Protein AF-A0A1G5HV58-F1 (afdb_monomer)

Solvent-accessible surface area (backbone atoms only — not comparable to full-atom values): 13249 Å² total; per-residue (Å²): 142,91,71,75,93,73,54,54,33,68,57,42,35,79,63,65,66,73,40,59,80,58,83,63,60,65,52,88,89,36,54,26,41,42,36,57,42,80,60,58,96,76,37,27,31,32,34,40,68,48,32,34,75,30,56,92,36,95,50,14,50,40,57,61,41,72,73,54,41,52,33,42,29,63,43,61,75,43,90,53,70,64,58,54,51,48,14,45,30,43,53,54,45,96,46,73,90,45,53,92,75,54,66,58,49,53,52,62,34,51,44,50,16,51,47,53,43,78,66,31,63,85,61,49,71,75,28,52,68,66,36,54,77,60,41,78,43,71,71,51,33,32,31,42,36,45,54,45,38,92,63,36,48,48,52,76,42,48,47,50,30,36,75,38,61,61,36,88,86,75,71,18,32,66,36,42,36,64,32,80,46,77,54,54,71,43,72,70,68,82,86,81,82,77,86,81,79,76,85,85,88,84,82,85,88,83,88,81,91,83,87,85,87,80,87,87,87,82,90,82,136

pLDDT: mean 73.08, std 20.87, range [28.33, 97.0]

Structure (mmCIF, N/CA/C/O backbone):
data_AF-A0A1G5HV58-F1
#
_entry.id   AF-A0A1G5HV58-F1
#
loop_
_atom_site.group_PDB
_atom_site.id
_atom_site.type_symbol
_atom_site.label_atom_id
_atom_site.label_alt_id
_atom_site.label_comp_id
_atom_site.label_asym_id
_atom_site.label_entity_id
_atom_site.label_seq_id
_atom_site.pdbx_PDB_ins_code
_atom_site.Cartn_x
_atom_site.Cartn_y
_atom_site.Cartn_z
_atom_site.occupancy
_atom_site.B_iso_or_equiv
_atom_site.auth_seq_id
_atom_site.auth_comp_id
_atom_site.auth_asym_id
_atom_site.auth_atom_id
_atom_site.pdbx_PDB_model_num
ATOM 1 N N . MET A 1 1 ? 6.686 22.718 9.832 1.00 37.47 1 MET A N 1
ATOM 2 C CA . MET A 1 1 ? 6.140 22.083 8.608 1.00 37.47 1 MET A CA 1
ATOM 3 C C . MET A 1 1 ? 4.939 21.224 9.008 1.00 37.47 1 MET A C 1
ATOM 5 O O . MET A 1 1 ? 5.130 20.356 9.841 1.00 37.47 1 MET A O 1
ATOM 9 N N . LYS A 1 2 ? 3.709 21.502 8.534 1.00 43.31 2 LYS A N 1
ATOM 10 C CA . LYS A 1 2 ? 2.472 20.790 8.974 1.00 43.31 2 LYS A CA 1
ATOM 11 C C . LYS A 1 2 ? 1.459 20.475 7.845 1.00 43.31 2 LYS A C 1
ATOM 13 O O . LYS A 1 2 ? 0.305 20.164 8.123 1.00 43.31 2 LYS A O 1
ATOM 18 N N . ASN A 1 3 ? 1.866 20.594 6.575 1.00 43.31 3 ASN A N 1
ATOM 19 C CA . ASN A 1 3 ? 0.961 20.502 5.413 1.00 43.31 3 ASN A CA 1
ATOM 20 C C . ASN A 1 3 ? 1.433 19.550 4.288 1.00 43.31 3 ASN A C 1
ATOM 22 O O . ASN A 1 3 ? 0.764 19.480 3.261 1.00 43.31 3 ASN A O 1
ATOM 26 N N . LEU A 1 4 ? 2.552 18.826 4.450 1.00 46.09 4 LEU A N 1
ATOM 27 C CA . LEU A 1 4 ? 2.995 17.829 3.458 1.00 46.09 4 LEU A CA 1
ATOM 28 C C . LEU A 1 4 ? 2.196 16.513 3.587 1.00 46.09 4 LEU A C 1
ATOM 30 O O . LEU A 1 4 ? 1.652 16.027 2.596 1.00 46.09 4 LEU A O 1
ATOM 34 N N . PHE A 1 5 ? 2.016 16.032 4.822 1.00 48.09 5 PHE A N 1
ATOM 35 C CA . PHE A 1 5 ? 1.195 14.874 5.225 1.00 48.09 5 PHE A CA 1
ATOM 36 C C . PHE A 1 5 ? -0.314 15.193 5.270 1.00 48.09 5 PHE A C 1
ATOM 38 O O . PHE A 1 5 ? -0.966 15.101 6.304 1.00 48.09 5 PHE A O 1
ATOM 45 N N . LYS A 1 6 ? -0.853 15.745 4.179 1.00 42.03 6 LYS A N 1
ATOM 46 C CA . LYS A 1 6 ? -2.309 15.952 3.993 1.00 42.03 6 LYS A CA 1
ATOM 47 C C . LYS A 1 6 ? -2.790 15.530 2.604 1.00 42.03 6 LYS A C 1
ATOM 49 O O . LYS A 1 6 ? -3.942 15.757 2.246 1.00 42.03 6 LYS A O 1
ATOM 54 N N . LYS A 1 7 ? -1.879 14.995 1.789 1.00 46.75 7 LYS A N 1
ATOM 55 C CA . LYS A 1 7 ? -2.073 14.722 0.359 1.00 46.75 7 LYS A CA 1
ATOM 56 C C . LYS A 1 7 ? -1.674 13.297 -0.038 1.00 46.75 7 LYS A C 1
ATOM 58 O O . LYS A 1 7 ? -1.828 12.978 -1.210 1.00 46.75 7 LYS A O 1
ATOM 63 N N . ILE A 1 8 ? -1.143 12.469 0.869 1.00 47.75 8 ILE A N 1
ATOM 64 C CA . ILE A 1 8 ? -0.753 11.089 0.532 1.00 47.75 8 ILE A CA 1
ATOM 65 C C . ILE A 1 8 ? -2.013 10.221 0.519 1.00 47.75 8 ILE A C 1
ATOM 67 O O . ILE A 1 8 ? -2.266 9.533 -0.468 1.00 47.75 8 ILE A O 1
ATOM 71 N N . GLY A 1 9 ? -2.881 10.365 1.530 1.00 43.69 9 GLY A N 1
ATOM 72 C CA . GLY A 1 9 ? -4.185 9.692 1.522 1.00 43.69 9 GLY A CA 1
ATOM 73 C C . GLY A 1 9 ? -5.016 10.015 0.271 1.00 43.69 9 GLY A C 1
ATOM 74 O O . GLY A 1 9 ? -5.563 9.106 -0.337 1.00 43.69 9 GLY A O 1
ATOM 75 N N . ALA A 1 10 ? -5.027 11.269 -0.198 1.00 37.25 10 ALA A N 1
ATOM 76 C CA . ALA A 1 10 ? -5.798 11.674 -1.382 1.00 37.25 10 ALA A CA 1
ATOM 77 C C . ALA A 1 10 ? -5.395 10.962 -2.694 1.00 37.25 10 ALA A C 1
ATOM 79 O O . ALA A 1 10 ? -6.222 10.872 -3.597 1.00 37.25 10 ALA A O 1
ATOM 80 N N . LEU A 1 11 ? -4.156 10.465 -2.812 1.00 41.47 11 LEU A N 1
ATOM 81 C CA . LEU A 1 11 ? -3.671 9.790 -4.024 1.00 41.47 11 LEU A CA 1
ATOM 82 C C . LEU A 1 11 ? -3.924 8.275 -3.998 1.00 41.47 11 LEU A C 1
ATOM 84 O O . LEU A 1 11 ? -4.273 7.701 -5.027 1.00 41.47 11 LEU A O 1
ATOM 88 N N . LEU A 1 12 ? -3.818 7.643 -2.823 1.00 47.22 12 LEU A N 1
ATOM 89 C CA . LEU A 1 12 ? -4.225 6.244 -2.636 1.00 47.22 12 LEU A CA 1
ATOM 90 C C . LEU A 1 12 ? -5.736 6.058 -2.848 1.00 47.22 12 LEU A C 1
ATOM 92 O O . LEU A 1 12 ? -6.181 5.026 -3.337 1.00 47.22 12 LEU A O 1
ATOM 96 N N . VAL A 1 13 ? -6.523 7.055 -2.451 1.00 47.47 13 VAL A N 1
ATOM 97 C CA . VAL A 1 13 ? -7.982 6.958 -2.348 1.00 47.47 13 VAL A CA 1
ATOM 98 C C . VAL A 1 13 ? -8.688 6.736 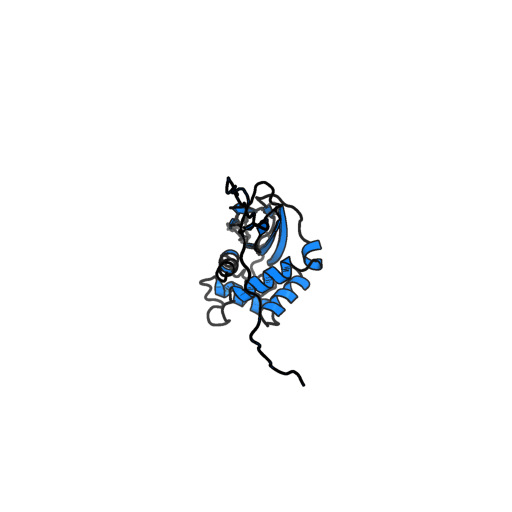-3.690 1.00 47.47 13 VAL A C 1
ATOM 100 O O . VAL A 1 13 ? -9.726 6.098 -3.700 1.00 47.47 13 VAL A O 1
ATOM 103 N N . ALA A 1 14 ? -8.152 7.198 -4.819 1.00 44.53 14 ALA A N 1
ATOM 104 C CA . ALA A 1 14 ? -8.909 7.345 -6.068 1.00 44.53 14 ALA A CA 1
ATOM 105 C C . ALA A 1 14 ? -8.994 6.089 -6.979 1.00 44.53 14 ALA A C 1
ATOM 107 O O . ALA A 1 14 ? -8.499 6.179 -8.113 1.00 44.53 14 ALA A O 1
ATOM 108 N N . ALA A 1 15 ? -9.531 4.947 -6.492 1.00 49.66 15 ALA A N 1
ATOM 109 C CA . ALA A 1 15 ? -10.296 3.939 -7.284 1.00 49.66 15 ALA A CA 1
ATOM 110 C C . ALA A 1 15 ? -10.662 2.596 -6.570 1.00 49.66 15 ALA A C 1
ATOM 112 O O . ALA A 1 15 ? -11.002 1.635 -7.267 1.00 49.66 15 ALA A O 1
ATOM 113 N N . ILE A 1 16 ? -10.660 2.469 -5.229 1.00 55.06 16 ILE A N 1
ATOM 114 C CA . ILE A 1 16 ? -11.115 1.221 -4.563 1.00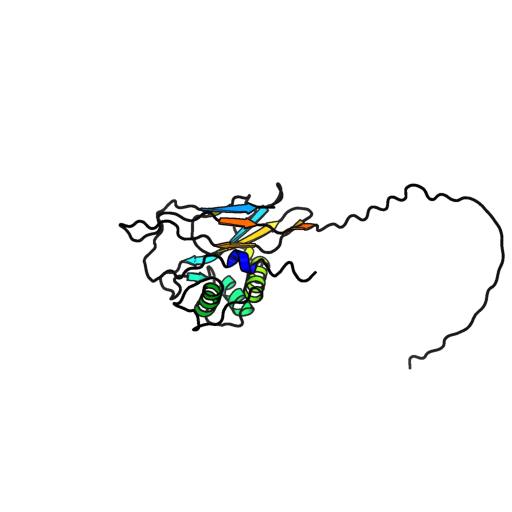 55.06 16 ILE A CA 1
ATOM 115 C C . ILE A 1 16 ? -12.648 1.097 -4.658 1.00 55.06 16 ILE A C 1
ATOM 117 O O . ILE A 1 16 ? -13.398 1.409 -3.731 1.00 55.06 16 ILE A O 1
ATOM 121 N N . MET A 1 17 ? -13.135 0.590 -5.787 1.00 65.88 17 MET A N 1
ATOM 122 C CA . MET A 1 17 ? -14.546 0.257 -5.984 1.00 65.88 17 MET A CA 1
ATOM 123 C C . MET A 1 17 ? -14.889 -1.091 -5.342 1.00 65.88 17 MET A C 1
ATOM 125 O O . MET A 1 17 ? -14.033 -1.958 -5.186 1.00 65.88 17 MET A O 1
ATOM 129 N N . VAL A 1 18 ? -16.159 -1.302 -4.982 1.00 64.94 18 VAL A N 1
ATOM 130 C CA . VAL A 1 18 ? -16.612 -2.619 -4.504 1.00 64.94 18 VAL A CA 1
ATOM 131 C C . VAL A 1 18 ? -16.606 -3.603 -5.659 1.00 64.94 18 VAL A C 1
ATOM 133 O O . VAL A 1 18 ? -17.407 -3.481 -6.586 1.00 64.94 18 VAL A O 1
ATOM 136 N N . LEU A 1 19 ? -15.765 -4.625 -5.545 1.00 69.00 19 LEU A N 1
ATOM 137 C CA . LEU A 1 19 ? -15.910 -5.832 -6.335 1.00 69.00 19 LEU A CA 1
ATOM 138 C C . LEU A 1 19 ? -17.106 -6.590 -5.742 1.00 69.00 19 LEU A C 1
ATOM 140 O O . LEU A 1 19 ? -17.084 -7.057 -4.604 1.00 69.00 19 LEU A O 1
ATOM 144 N N . SER A 1 20 ? -18.207 -6.636 -6.489 1.00 58.25 20 SER A N 1
ATOM 145 C CA . SER A 1 20 ? -19.309 -7.554 -6.178 1.00 58.25 20 SER A CA 1
ATOM 146 C C . SER A 1 20 ? -18.831 -9.007 -6.330 1.00 58.25 20 SER A C 1
ATOM 148 O O . SER A 1 20 ? -17.756 -9.241 -6.877 1.00 58.25 20 SER A O 1
ATOM 150 N N . MET A 1 21 ? -19.612 -9.993 -5.865 1.00 55.78 21 MET A N 1
ATOM 151 C CA . MET A 1 21 ? -19.247 -11.429 -5.847 1.00 55.78 21 MET A CA 1
ATOM 152 C C . MET A 1 21 ? -19.112 -12.084 -7.247 1.00 55.78 21 MET A C 1
ATOM 154 O O . MET A 1 21 ? -19.282 -13.291 -7.400 1.00 55.78 21 MET A O 1
ATOM 158 N N . CYS A 1 22 ? -18.825 -11.300 -8.285 1.00 46.47 22 CYS A N 1
ATOM 159 C CA . CYS A 1 22 ? -18.451 -11.778 -9.604 1.00 46.47 22 CYS A CA 1
ATOM 160 C C . CYS A 1 22 ? -17.089 -12.481 -9.540 1.00 46.47 22 CYS A C 1
ATOM 162 O O . CYS A 1 22 ? -16.129 -11.978 -8.953 1.00 46.47 22 CYS A O 1
ATOM 164 N N . THR A 1 23 ? -16.989 -13.629 -10.203 1.00 51.25 23 THR A N 1
ATOM 165 C CA . THR A 1 23 ? -15.767 -14.430 -10.343 1.00 51.25 23 THR A CA 1
ATOM 166 C C . THR A 1 23 ? -14.789 -13.775 -11.323 1.00 51.25 23 THR A C 1
ATOM 168 O O . THR A 1 23 ? -14.542 -14.292 -12.412 1.00 51.25 23 THR A O 1
ATOM 171 N N . ALA A 1 24 ? -14.258 -12.609 -10.954 1.00 52.25 24 ALA A N 1
ATOM 172 C CA . ALA A 1 24 ? -13.333 -11.816 -11.755 1.00 52.25 24 ALA A CA 1
ATOM 173 C C . ALA A 1 24 ? -11.926 -12.448 -11.790 1.00 52.25 24 ALA A C 1
ATOM 175 O O . ALA A 1 24 ? -10.968 -11.923 -11.226 1.00 52.25 24 ALA A O 1
ATOM 176 N N . VAL A 1 25 ? -11.813 -13.601 -12.451 1.00 55.25 25 VAL A N 1
ATOM 177 C CA . VAL A 1 25 ? -10.531 -14.224 -12.796 1.00 55.25 25 VAL A CA 1
ATOM 178 C C . VAL A 1 25 ? -9.922 -13.417 -13.937 1.00 55.25 25 VAL A C 1
ATOM 180 O O . VAL A 1 25 ? -10.491 -13.366 -15.025 1.00 55.25 25 VAL A O 1
ATOM 183 N N . PHE A 1 26 ? -8.787 -12.763 -13.694 1.00 59.88 26 PHE A N 1
ATOM 184 C CA . PHE A 1 26 ? -8.066 -12.039 -14.740 1.00 59.88 26 PHE A CA 1
ATOM 185 C C . PHE A 1 26 ? -7.618 -12.968 -15.867 1.00 59.88 26 PHE A C 1
ATOM 187 O O . PHE A 1 26 ? -7.200 -14.101 -15.625 1.00 59.88 26 PHE A O 1
ATOM 194 N N . ALA A 1 27 ? -7.637 -12.451 -17.095 1.00 58.09 27 ALA A N 1
ATOM 195 C CA . ALA A 1 27 ? -6.930 -13.080 -18.199 1.00 58.09 27 ALA A CA 1
ATOM 196 C C . ALA A 1 27 ? -5.417 -13.091 -17.910 1.00 58.09 27 ALA A C 1
ATOM 198 O O . ALA A 1 27 ? -4.816 -12.045 -17.635 1.00 58.09 27 ALA A O 1
ATOM 199 N N . GLU A 1 28 ? -4.818 -14.281 -17.975 1.00 60.69 28 GLU A N 1
ATOM 200 C CA . GLU A 1 28 ? -3.381 -14.503 -17.807 1.00 60.69 28 GLU A CA 1
ATOM 201 C C . GLU A 1 28 ? -2.576 -13.611 -18.770 1.00 60.69 28 GLU A C 1
ATOM 203 O O . GLU A 1 28 ? -2.904 -13.500 -19.952 1.00 60.69 28 GLU A O 1
ATOM 208 N N . GLY A 1 29 ? -1.543 -12.938 -18.254 1.00 65.00 29 GLY A N 1
ATOM 209 C CA . GLY A 1 29 ? -0.725 -11.984 -19.016 1.00 65.00 29 GLY A CA 1
ATOM 210 C C . GLY A 1 29 ? -1.164 -10.513 -18.944 1.00 65.00 29 GLY A C 1
ATOM 211 O O . GLY A 1 29 ? -0.504 -9.667 -19.541 1.00 65.00 29 GLY A O 1
ATOM 212 N N . SER A 1 30 ? -2.225 -10.174 -18.202 1.00 78.56 30 SER A N 1
ATOM 213 C CA . SER A 1 30 ? -2.598 -8.771 -17.947 1.00 78.56 30 SER A CA 1
ATOM 214 C C . SER A 1 30 ? -1.569 -8.063 -17.048 1.00 78.56 30 SER A C 1
ATOM 216 O O . SER A 1 30 ? -1.264 -8.541 -15.956 1.00 78.56 30 SER A O 1
ATOM 218 N N . THR A 1 31 ? -1.072 -6.896 -17.470 1.00 86.94 31 THR A N 1
ATOM 219 C CA . THR A 1 31 ? -0.127 -6.060 -16.702 1.00 86.94 31 THR A CA 1
ATOM 220 C C . THR A 1 31 ? -0.567 -4.600 -16.657 1.00 86.94 31 THR A C 1
ATOM 222 O O . THR A 1 31 ? -1.184 -4.129 -17.610 1.00 86.94 31 THR A O 1
ATOM 225 N N . ALA A 1 32 ? -0.179 -3.874 -15.608 1.00 88.12 32 ALA A N 1
ATOM 226 C CA . ALA A 1 32 ? -0.258 -2.412 -15.5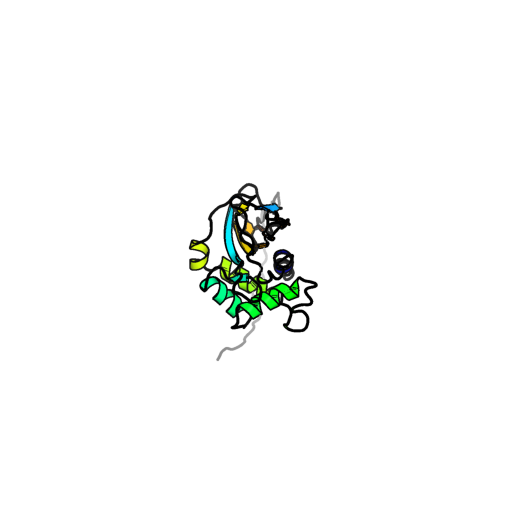29 1.00 88.12 32 ALA A CA 1
ATOM 227 C C . ALA A 1 32 ? 1.088 -1.802 -15.118 1.00 88.12 32 ALA A C 1
ATOM 229 O O . ALA A 1 32 ? 1.879 -2.427 -14.407 1.00 88.12 32 ALA A O 1
ATOM 230 N N . GLU A 1 33 ? 1.328 -0.561 -15.530 1.00 91.56 33 GLU A N 1
ATOM 231 C CA . GLU A 1 33 ? 2.470 0.250 -15.114 1.00 91.56 33 GLU A CA 1
ATOM 232 C C . GLU A 1 33 ? 2.085 1.278 -14.044 1.00 91.56 33 GLU A C 1
ATOM 234 O O . GLU A 1 33 ? 1.193 2.108 -14.236 1.00 91.56 33 GLU A O 1
ATOM 239 N N . ILE A 1 34 ? 2.836 1.295 -12.941 1.00 90.19 34 ILE A N 1
ATOM 240 C CA . ILE A 1 34 ? 2.837 2.387 -11.967 1.00 90.19 34 ILE A CA 1
ATOM 241 C C . ILE A 1 34 ? 3.954 3.363 -12.350 1.00 90.19 34 ILE A C 1
ATOM 243 O O . ILE A 1 34 ? 5.142 3.115 -12.118 1.00 90.19 34 ILE A O 1
ATOM 247 N N . ARG A 1 35 ? 3.573 4.492 -12.947 1.00 90.62 35 ARG A N 1
ATOM 248 C CA . ARG A 1 35 ? 4.475 5.573 -13.366 1.00 90.62 35 ARG A CA 1
ATOM 249 C C . ARG A 1 35 ? 4.680 6.547 -12.209 1.00 90.62 35 ARG A C 1
ATOM 251 O O . ARG A 1 35 ? 3.714 7.059 -11.650 1.00 90.62 35 ARG A O 1
ATOM 258 N N . ILE A 1 36 ? 5.937 6.817 -11.854 1.00 88.38 36 ILE A N 1
ATOM 259 C CA . ILE A 1 36 ? 6.293 7.673 -10.714 1.00 88.38 36 ILE A CA 1
ATOM 260 C C . ILE A 1 36 ? 6.904 8.981 -11.227 1.00 88.38 36 ILE A C 1
ATOM 262 O O . ILE A 1 36 ? 8.077 9.035 -11.596 1.00 88.38 36 ILE A O 1
ATOM 266 N N . LYS A 1 37 ? 6.105 10.052 -11.252 1.00 86.56 37 LYS A N 1
ATOM 267 C CA . LYS A 1 37 ? 6.571 11.410 -11.573 1.00 86.56 37 LYS A CA 1
ATOM 268 C C . LYS A 1 37 ? 7.382 12.001 -10.423 1.00 86.56 37 LYS A C 1
ATOM 270 O O . LYS A 1 37 ? 7.195 11.630 -9.269 1.00 86.56 37 LYS A O 1
ATOM 275 N N . ASN A 1 38 ? 8.270 12.942 -10.746 1.00 83.00 38 ASN A N 1
ATOM 276 C CA . ASN A 1 38 ? 9.168 13.632 -9.806 1.00 83.00 38 ASN A CA 1
ATOM 277 C C . ASN A 1 38 ? 10.144 12.713 -9.032 1.00 83.00 38 ASN A C 1
ATOM 279 O O . ASN A 1 38 ? 10.787 13.148 -8.074 1.00 83.00 38 ASN A O 1
ATOM 283 N N . ALA A 1 39 ? 10.308 11.466 -9.484 1.00 81.62 39 ALA A N 1
ATOM 284 C CA . ALA A 1 39 ? 11.415 10.599 -9.102 1.00 81.62 39 ALA A CA 1
ATOM 285 C C . ALA A 1 39 ? 12.752 11.151 -9.633 1.00 81.62 39 ALA A C 1
ATOM 287 O O . ALA A 1 39 ? 12.820 11.667 -10.749 1.00 81.62 39 ALA A O 1
ATOM 288 N N . GLY A 1 40 ? 13.829 11.022 -8.855 1.00 80.50 40 GLY A N 1
ATOM 289 C CA . GLY A 1 40 ? 15.185 11.249 -9.363 1.00 80.50 40 GLY A CA 1
ATOM 290 C C . GLY A 1 40 ? 15.658 10.097 -10.253 1.00 80.50 40 GLY A C 1
ATOM 291 O O . GLY A 1 40 ? 15.241 8.957 -10.072 1.00 80.50 40 GLY A O 1
ATOM 292 N N . THR A 1 41 ? 16.583 10.363 -11.178 1.00 81.94 41 THR A N 1
ATOM 293 C CA . THR A 1 41 ? 17.135 9.356 -12.113 1.00 81.94 41 THR A CA 1
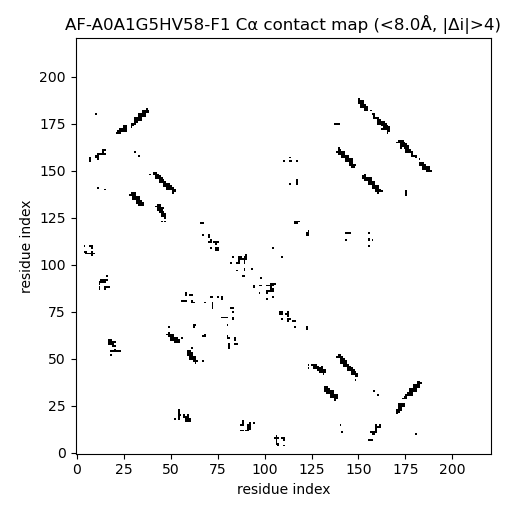ATOM 294 C C . THR A 1 41 ? 17.759 8.147 -11.400 1.00 81.94 41 THR A C 1
ATOM 296 O O . THR A 1 41 ? 17.721 7.025 -11.901 1.00 81.94 41 THR A O 1
ATOM 299 N N . ASN A 1 42 ? 18.304 8.364 -10.199 1.00 85.12 42 ASN A N 1
ATOM 300 C CA . ASN A 1 42 ? 18.912 7.326 -9.366 1.00 85.12 42 ASN A CA 1
ATOM 301 C C . ASN A 1 42 ? 17.961 6.760 -8.299 1.00 85.12 42 ASN A C 1
ATOM 303 O O . ASN A 1 42 ? 18.390 5.952 -7.479 1.00 85.12 42 ASN A O 1
ATOM 307 N N . ALA A 1 43 ? 16.682 7.147 -8.303 1.00 88.12 43 ALA A N 1
ATOM 308 C CA . ALA A 1 43 ? 15.709 6.623 -7.357 1.00 88.12 43 ALA A CA 1
ATOM 309 C C . ALA A 1 43 ? 15.490 5.115 -7.555 1.00 88.12 43 ALA A C 1
ATOM 311 O O . ALA A 1 43 ? 15.559 4.583 -8.669 1.00 88.12 43 ALA A O 1
ATOM 312 N N . ARG A 1 44 ? 15.231 4.423 -6.450 1.00 91.94 44 ARG A N 1
ATOM 313 C CA . ARG A 1 44 ? 14.884 3.002 -6.388 1.00 91.94 44 ARG A CA 1
ATOM 314 C C . ARG A 1 44 ? 13.632 2.840 -5.546 1.00 91.94 44 ARG A C 1
ATOM 316 O O . ARG A 1 44 ? 13.465 3.549 -4.554 1.00 91.94 44 ARG A O 1
ATOM 323 N N . PHE A 1 45 ? 12.769 1.915 -5.940 1.00 91.38 45 PHE A N 1
ATOM 324 C CA . PHE A 1 45 ? 11.468 1.725 -5.314 1.00 91.38 45 PHE A CA 1
ATOM 325 C C . PHE A 1 45 ? 11.318 0.297 -4.805 1.00 91.38 45 PHE A C 1
ATOM 327 O O . PHE A 1 45 ? 11.319 -0.655 -5.581 1.00 91.38 45 PHE A O 1
ATOM 334 N N . ASP A 1 46 ? 11.160 0.159 -3.493 1.00 93.25 46 ASP A N 1
ATOM 335 C CA . ASP A 1 46 ? 10.653 -1.072 -2.899 1.00 93.25 46 ASP A CA 1
ATOM 336 C C . ASP A 1 46 ? 9.125 -1.020 -2.933 1.00 93.25 46 ASP A C 1
ATOM 338 O O . ASP A 1 46 ? 8.544 0.006 -2.565 1.00 93.25 46 ASP A O 1
ATOM 342 N N . TYR A 1 47 ? 8.463 -2.102 -3.341 1.00 92.94 47 TYR A N 1
ATOM 343 C CA . TYR A 1 47 ? 7.002 -2.144 -3.386 1.00 92.94 47 TYR A CA 1
ATOM 344 C C . TYR A 1 47 ? 6.418 -3.502 -2.991 1.00 92.94 47 TYR A C 1
ATOM 346 O O . TYR A 1 47 ? 7.032 -4.553 -3.183 1.00 92.94 47 TYR A O 1
ATOM 354 N N . LEU A 1 48 ? 5.207 -3.477 -2.435 1.00 94.69 48 LEU A N 1
ATOM 355 C CA . LEU A 1 48 ? 4.448 -4.672 -2.063 1.00 94.69 48 LEU A CA 1
ATOM 356 C C . LEU A 1 48 ? 2.944 -4.430 -2.185 1.00 94.69 48 LEU A C 1
ATOM 358 O O . LEU A 1 48 ? 2.473 -3.300 -2.040 1.00 94.69 48 LEU A O 1
ATOM 362 N N . GLN A 1 49 ? 2.185 -5.495 -2.433 1.00 93.56 49 GLN A N 1
ATOM 363 C CA . GLN A 1 49 ? 0.728 -5.429 -2.469 1.00 93.56 49 GLN A CA 1
ATOM 364 C C . GLN A 1 49 ? 0.165 -5.455 -1.041 1.00 93.56 49 GLN A C 1
ATOM 366 O O . GLN A 1 49 ? 0.483 -6.340 -0.254 1.00 93.56 49 GLN A O 1
ATOM 371 N N . VAL A 1 50 ? -0.655 -4.462 -0.704 1.00 93.31 50 VAL A N 1
ATOM 372 C CA . VAL A 1 50 ? -1.298 -4.273 0.606 1.00 93.31 50 VAL A CA 1
ATOM 373 C C . VAL A 1 50 ? -2.720 -4.813 0.601 1.00 93.31 50 VAL A C 1
ATOM 375 O O . VAL A 1 50 ? -3.129 -5.454 1.566 1.00 93.31 50 VAL A O 1
ATOM 378 N N . ILE A 1 51 ? -3.461 -4.565 -0.483 1.00 91.62 51 ILE A N 1
ATOM 379 C CA . ILE A 1 51 ? -4.834 -5.042 -0.677 1.00 91.62 51 ILE A CA 1
ATOM 380 C C . ILE A 1 51 ? -4.886 -5.858 -1.970 1.00 91.62 51 ILE A C 1
ATOM 382 O O . ILE A 1 51 ? -4.444 -5.388 -3.022 1.00 91.62 51 ILE A O 1
ATOM 386 N N . VAL A 1 52 ? -5.427 -7.069 -1.864 1.00 90.06 52 VAL A N 1
ATOM 387 C CA . VAL A 1 52 ? -5.621 -8.053 -2.939 1.00 90.06 52 VAL A CA 1
ATOM 388 C C . VAL A 1 52 ? -7.116 -8.264 -3.196 1.00 90.06 52 VAL A C 1
ATOM 390 O O . VAL A 1 52 ? -7.917 -8.096 -2.270 1.00 90.06 52 VAL A O 1
ATOM 393 N N . PRO A 1 53 ? -7.526 -8.624 -4.424 1.00 86.12 53 PRO A N 1
ATOM 394 C CA . PRO A 1 53 ? -8.897 -9.037 -4.688 1.00 86.12 53 PRO A CA 1
ATOM 395 C C . PRO A 1 53 ? -9.195 -10.368 -3.982 1.00 86.12 53 PRO A C 1
ATOM 397 O O . PRO A 1 53 ? -8.417 -11.315 -4.068 1.00 86.12 53 PRO A O 1
ATOM 400 N N . ASP A 1 54 ? -10.338 -10.440 -3.306 1.00 86.94 54 ASP A N 1
ATOM 401 C CA . ASP A 1 54 ? -10.848 -11.638 -2.637 1.00 86.94 54 ASP A CA 1
ATOM 402 C C . ASP A 1 54 ? -12.375 -11.683 -2.786 1.00 86.94 54 ASP A C 1
ATOM 404 O O . ASP A 1 54 ? -13.118 -11.019 -2.061 1.00 86.94 54 ASP A O 1
ATOM 408 N N . THR A 1 55 ? -12.853 -12.486 -3.737 1.00 81.00 55 THR A N 1
ATOM 409 C CA . THR A 1 55 ? -14.283 -12.611 -4.075 1.00 81.00 55 THR A CA 1
ATOM 410 C C . THR A 1 55 ? -15.135 -13.230 -2.964 1.00 81.00 55 THR A C 1
ATOM 412 O O . THR A 1 55 ? -16.362 -13.184 -3.055 1.00 81.00 55 THR A O 1
ATOM 415 N N . GLN A 1 56 ? -14.519 -13.797 -1.919 1.00 84.62 56 GLN A N 1
ATOM 416 C CA . GLN A 1 56 ? -15.227 -14.354 -0.761 1.00 84.62 56 GLN A CA 1
ATOM 417 C C . GLN A 1 56 ? -15.562 -13.283 0.290 1.00 84.62 56 GLN A C 1
ATOM 419 O O . GLN A 1 56 ? -16.340 -13.535 1.212 1.00 84.62 56 GLN A O 1
ATOM 424 N N . LYS A 1 57 ? -14.996 -12.077 0.164 1.00 86.50 57 LYS A N 1
ATOM 425 C CA . LYS A 1 57 ? -15.208 -10.949 1.079 1.00 86.50 57 LYS A CA 1
ATOM 426 C C . LYS A 1 57 ? -16.336 -10.036 0.593 1.00 86.50 57 LYS A C 1
ATOM 428 O O . LYS A 1 57 ? -16.539 -9.842 -0.599 1.00 86.50 57 LYS A O 1
ATOM 433 N N . GLU A 1 58 ? -17.044 -9.387 1.519 1.00 84.00 58 GLU A N 1
ATOM 434 C CA . GLU A 1 58 ? -18.198 -8.515 1.212 1.00 84.00 58 GLU A CA 1
ATOM 435 C C . GLU A 1 58 ? -17.836 -7.285 0.350 1.00 84.00 58 GLU A C 1
ATOM 437 O O . GLU A 1 58 ? -18.658 -6.763 -0.413 1.00 84.00 58 GLU A O 1
ATOM 442 N N . THR A 1 59 ? -16.603 -6.793 0.496 1.00 82.69 59 THR A N 1
ATOM 443 C CA . THR A 1 59 ? -16.035 -5.720 -0.335 1.00 82.69 59 THR A CA 1
ATOM 444 C C . THR A 1 59 ? -15.433 -6.229 -1.647 1.00 82.69 59 THR A C 1
ATOM 446 O O . THR A 1 59 ? -15.154 -5.412 -2.525 1.00 82.69 59 THR A O 1
ATOM 449 N N . GLY A 1 60 ? -15.236 -7.547 -1.752 1.00 83.12 60 GLY A N 1
ATOM 450 C CA . GLY A 1 60 ? -14.445 -8.226 -2.770 1.00 83.12 60 GLY A CA 1
ATOM 451 C C . GLY A 1 60 ? -12.930 -8.006 -2.643 1.00 83.12 60 GLY A C 1
ATOM 452 O O . GLY A 1 60 ? -12.190 -8.296 -3.580 1.00 83.12 60 GLY A O 1
ATOM 453 N N . TRP A 1 61 ? -12.461 -7.491 -1.499 1.00 88.19 61 TRP A N 1
ATOM 454 C CA . TRP A 1 61 ? -11.055 -7.205 -1.212 1.00 88.19 61 TRP A CA 1
ATOM 455 C C . TRP A 1 61 ? -10.631 -7.738 0.164 1.00 88.19 61 TRP A C 1
ATOM 457 O O . TRP A 1 61 ? -11.418 -7.755 1.117 1.00 88.19 61 TRP A O 1
ATOM 467 N N . ALA A 1 62 ? -9.352 -8.090 0.290 1.00 92.38 62 ALA A N 1
ATOM 468 C CA . ALA A 1 62 ? -8.703 -8.474 1.542 1.00 92.38 62 ALA A CA 1
ATOM 469 C C . ALA A 1 62 ? -7.324 -7.810 1.677 1.00 92.38 62 ALA A C 1
ATOM 471 O O . ALA A 1 62 ? -6.720 -7.396 0.687 1.00 92.38 62 ALA A O 1
ATOM 472 N N . PHE A 1 63 ? -6.791 -7.736 2.899 1.00 94.94 63 PHE A N 1
ATOM 473 C CA . PHE A 1 63 ? -5.373 -7.428 3.090 1.00 94.94 63 PHE A CA 1
ATOM 474 C C . PHE A 1 63 ? -4.510 -8.602 2.618 1.00 94.94 63 PHE A C 1
ATOM 476 O O . PHE A 1 63 ? -4.855 -9.759 2.841 1.00 94.94 63 PHE A O 1
ATOM 483 N N . ALA A 1 64 ? -3.374 -8.307 1.986 1.00 93.88 64 ALA A N 1
ATOM 484 C CA . ALA A 1 64 ? -2.512 -9.326 1.386 1.00 93.88 64 ALA A CA 1
ATOM 485 C C . ALA A 1 64 ? -1.883 -10.283 2.417 1.00 93.88 64 ALA A C 1
ATOM 487 O O . ALA A 1 64 ? -1.615 -11.439 2.100 1.00 93.88 64 ALA A O 1
ATOM 488 N N . THR A 1 65 ? -1.635 -9.811 3.646 1.00 95.25 65 THR A N 1
ATOM 489 C CA . THR A 1 65 ? -1.105 -10.632 4.746 1.00 95.25 65 THR A CA 1
ATOM 490 C C . THR A 1 65 ? -1.696 -10.215 6.102 1.00 95.25 65 THR A C 1
ATOM 492 O O . THR A 1 65 ? -2.022 -9.037 6.291 1.00 95.25 65 THR A O 1
ATOM 495 N N . PRO A 1 66 ? -1.748 -11.125 7.099 1.00 96.00 66 PRO A N 1
ATOM 496 C CA . PRO A 1 66 ? -2.172 -10.786 8.463 1.00 96.00 66 PRO A CA 1
ATOM 497 C C . PRO A 1 66 ? -1.290 -9.726 9.144 1.00 96.00 66 PRO A C 1
ATOM 499 O O . PRO A 1 66 ? -1.764 -8.959 9.981 1.00 96.00 66 PRO A O 1
ATOM 502 N N . ALA A 1 67 ? -0.003 -9.649 8.782 1.00 96.31 67 ALA A N 1
ATOM 503 C CA . ALA A 1 67 ? 0.914 -8.642 9.316 1.00 96.31 67 ALA A CA 1
ATOM 504 C C . ALA A 1 67 ? 0.538 -7.226 8.845 1.00 96.31 67 ALA A C 1
ATOM 506 O O . ALA A 1 67 ? 0.549 -6.286 9.640 1.00 96.31 67 ALA A O 1
ATOM 507 N N . ILE A 1 68 ? 0.147 -7.088 7.574 1.00 95.81 68 ILE A N 1
ATOM 508 C CA . ILE A 1 68 ? -0.362 -5.839 6.993 1.00 95.81 68 ILE A CA 1
ATOM 509 C C . ILE A 1 68 ? -1.715 -5.476 7.618 1.00 95.81 68 ILE A C 1
ATOM 511 O O . ILE A 1 68 ? -1.896 -4.348 8.079 1.00 95.81 68 ILE A O 1
ATOM 515 N N . GLU A 1 69 ? -2.635 -6.441 7.705 1.00 95.75 69 GLU A N 1
ATOM 516 C CA . GLU A 1 69 ? -3.942 -6.283 8.354 1.00 95.75 69 GLU A CA 1
ATOM 517 C C . GLU A 1 69 ? -3.808 -5.719 9.778 1.00 95.75 69 GLU A C 1
ATOM 519 O O . GLU A 1 69 ? -4.487 -4.754 10.132 1.00 95.75 69 GLU A O 1
ATOM 524 N N . ALA A 1 70 ? -2.877 -6.250 10.579 1.00 97.00 70 ALA A N 1
ATOM 525 C CA . ALA A 1 70 ? -2.632 -5.788 11.943 1.00 97.00 70 ALA A CA 1
ATOM 526 C C . ALA A 1 70 ? -2.194 -4.309 12.022 1.00 97.00 70 ALA A C 1
ATOM 528 O O . ALA A 1 70 ? -2.602 -3.597 12.949 1.00 97.00 70 ALA A O 1
ATOM 529 N N . LYS A 1 71 ? -1.414 -3.806 11.047 1.00 96.38 71 LYS A N 1
ATOM 530 C CA . LYS A 1 71 ? -1.043 -2.376 10.981 1.00 96.38 71 LYS A CA 1
ATOM 531 C C . LYS A 1 71 ? -2.265 -1.497 10.729 1.00 96.38 71 LYS A C 1
ATOM 533 O O . LYS A 1 71 ? -2.457 -0.501 11.425 1.00 96.38 71 LYS A O 1
ATOM 538 N N . TYR A 1 72 ? -3.119 -1.898 9.788 1.00 94.81 72 TYR A N 1
ATOM 539 C CA . TYR A 1 72 ? -4.359 -1.189 9.478 1.00 94.81 72 TYR A CA 1
ATOM 540 C C . TYR A 1 72 ? -5.344 -1.218 10.654 1.00 94.81 72 TYR A C 1
ATOM 542 O O . TYR A 1 72 ? -5.855 -0.165 11.030 1.00 94.81 72 TYR A O 1
ATOM 550 N N . LYS A 1 73 ? -5.539 -2.369 11.311 1.00 96.62 73 LYS A N 1
ATOM 551 C CA . LYS A 1 73 ? -6.373 -2.490 12.524 1.00 96.62 73 LYS A CA 1
ATOM 552 C C . LYS A 1 73 ? -5.929 -1.546 13.638 1.00 96.62 73 LYS A C 1
ATOM 554 O O . LYS A 1 73 ? -6.750 -0.840 14.225 1.00 96.62 73 LYS A O 1
ATOM 559 N N . THR A 1 74 ? -4.618 -1.467 13.863 1.00 96.56 74 THR A N 1
ATOM 560 C CA . THR A 1 74 ? -4.019 -0.559 14.851 1.00 96.56 74 THR A CA 1
ATOM 561 C C . THR A 1 74 ? -4.240 0.910 14.477 1.00 96.56 74 THR A C 1
ATOM 563 O O . THR A 1 74 ? -4.703 1.688 15.304 1.00 96.56 74 THR A O 1
ATOM 566 N N . ALA A 1 75 ? -3.960 1.297 13.228 1.00 93.44 75 ALA A N 1
ATOM 567 C CA . ALA A 1 75 ? -4.070 2.686 12.777 1.00 93.44 75 ALA A CA 1
ATOM 568 C C . ALA A 1 75 ? -5.519 3.203 12.698 1.00 93.44 75 ALA A C 1
ATOM 570 O O . ALA A 1 75 ? -5.757 4.398 12.871 1.00 93.44 75 ALA A O 1
ATOM 571 N N . PHE A 1 76 ? -6.488 2.320 12.439 1.00 92.38 76 PHE A N 1
ATOM 572 C CA . PHE A 1 76 ? -7.911 2.659 12.360 1.00 92.38 76 PHE A CA 1
ATOM 573 C C . PHE A 1 76 ? -8.663 2.519 13.692 1.00 92.38 76 PHE A C 1
ATOM 575 O O . PHE A 1 76 ? -9.822 2.936 13.756 1.00 92.38 76 PHE A O 1
ATOM 582 N N . THR A 1 77 ? -8.030 1.945 14.723 1.00 95.69 77 THR A N 1
ATOM 583 C CA . THR A 1 77 ? -8.670 1.516 15.981 1.00 95.69 77 THR A CA 1
ATOM 584 C C . THR A 1 77 ? -9.914 0.661 15.704 1.00 95.69 77 THR A C 1
ATOM 586 O O . THR A 1 77 ? -11.000 0.902 16.225 1.00 95.69 77 THR A O 1
ATOM 589 N N . GLU A 1 78 ? -9.761 -0.317 14.812 1.00 94.31 78 GLU A N 1
ATOM 590 C CA . GLU A 1 78 ? -10.839 -1.156 14.285 1.00 94.31 78 GLU A CA 1
ATOM 591 C C . GLU A 1 78 ? -10.371 -2.613 14.235 1.00 94.31 78 GLU A C 1
ATOM 593 O O . GLU A 1 78 ? -9.214 -2.872 13.921 1.00 94.31 78 GLU A O 1
ATOM 598 N N . GLN A 1 79 ? -11.247 -3.564 14.561 1.00 94.06 79 GLN A N 1
ATOM 599 C CA . GLN A 1 79 ? -10.904 -4.992 14.628 1.00 94.06 79 GLN A CA 1
ATOM 600 C C . GLN A 1 79 ? -11.460 -5.805 13.455 1.00 94.06 79 GLN A C 1
ATOM 602 O O . GLN A 1 79 ? -10.961 -6.900 13.200 1.00 94.06 79 GLN A O 1
ATOM 607 N N . ASP A 1 80 ? -12.439 -5.282 12.717 1.00 94.44 80 ASP A N 1
ATOM 608 C CA . ASP A 1 80 ? -12.963 -5.912 11.502 1.00 94.44 80 ASP A CA 1
ATOM 609 C C . ASP A 1 80 ? -12.226 -5.405 10.246 1.00 94.44 80 ASP A C 1
ATOM 611 O O . ASP A 1 80 ? -12.251 -4.210 9.936 1.00 94.44 80 ASP A O 1
ATOM 615 N N . ASP A 1 81 ? -11.569 -6.310 9.506 1.00 92.88 81 ASP A N 1
ATOM 616 C CA . ASP A 1 81 ? -10.803 -5.972 8.294 1.00 92.88 81 ASP A CA 1
ATOM 617 C C . ASP A 1 81 ? -11.708 -5.361 7.220 1.00 92.88 81 ASP A C 1
ATOM 619 O O . ASP A 1 81 ? -11.368 -4.353 6.594 1.00 92.88 81 ASP A O 1
ATOM 623 N N . GLN A 1 82 ? -12.906 -5.926 7.064 1.00 91.88 82 GLN A N 1
ATOM 624 C CA . GLN A 1 82 ? -13.871 -5.472 6.074 1.00 91.88 82 GLN A CA 1
ATOM 625 C C . GLN A 1 82 ? -14.415 -4.084 6.402 1.00 91.88 82 GLN A C 1
ATOM 627 O O . GLN A 1 82 ? -14.603 -3.281 5.493 1.00 91.88 82 GLN A O 1
ATOM 632 N N . THR A 1 83 ? -14.610 -3.741 7.674 1.00 92.06 83 THR A N 1
ATOM 633 C CA . THR A 1 83 ? -15.002 -2.391 8.093 1.00 92.06 83 THR A CA 1
ATOM 634 C C . THR A 1 83 ? -13.908 -1.364 7.810 1.00 92.06 83 THR A C 1
ATOM 636 O O . THR A 1 83 ? -14.233 -0.258 7.382 1.00 92.06 83 THR A O 1
ATOM 639 N N . ILE A 1 84 ? -12.623 -1.707 7.944 1.00 92.12 84 ILE A N 1
ATOM 640 C CA . ILE A 1 84 ? -11.521 -0.814 7.535 1.00 92.12 84 ILE A CA 1
ATOM 641 C C . ILE A 1 84 ? -11.559 -0.569 6.027 1.00 92.12 84 ILE A C 1
ATOM 643 O O . ILE A 1 84 ? -11.553 0.583 5.588 1.00 92.12 84 ILE A O 1
ATOM 647 N N . ILE A 1 85 ? -11.673 -1.636 5.234 1.00 89.69 85 ILE A N 1
ATOM 648 C CA . ILE A 1 85 ? -11.747 -1.534 3.774 1.00 89.69 85 ILE A CA 1
ATOM 649 C C . ILE A 1 85 ? -12.995 -0.730 3.359 1.00 89.69 85 ILE A C 1
ATOM 651 O O . ILE A 1 85 ? -12.880 0.193 2.558 1.00 89.69 85 ILE A O 1
ATOM 655 N N . LYS A 1 86 ? -14.168 -0.958 3.971 1.00 88.00 86 LYS A N 1
ATOM 656 C CA . LYS A 1 86 ? -15.381 -0.140 3.755 1.00 88.00 86 LYS A CA 1
ATOM 657 C C . LYS A 1 86 ? -15.146 1.339 4.083 1.00 88.00 86 LYS A C 1
ATOM 659 O O . LYS A 1 86 ? -15.512 2.191 3.277 1.00 88.00 86 LYS A O 1
ATOM 664 N N . LYS A 1 87 ? -14.511 1.665 5.219 1.00 87.06 87 LYS A N 1
ATOM 665 C CA . LYS A 1 87 ? -14.158 3.051 5.594 1.00 87.06 87 LYS A CA 1
ATOM 666 C C . LYS A 1 87 ? -13.278 3.709 4.519 1.00 87.06 87 LYS A C 1
ATOM 668 O O . LYS A 1 87 ? -13.494 4.877 4.194 1.00 87.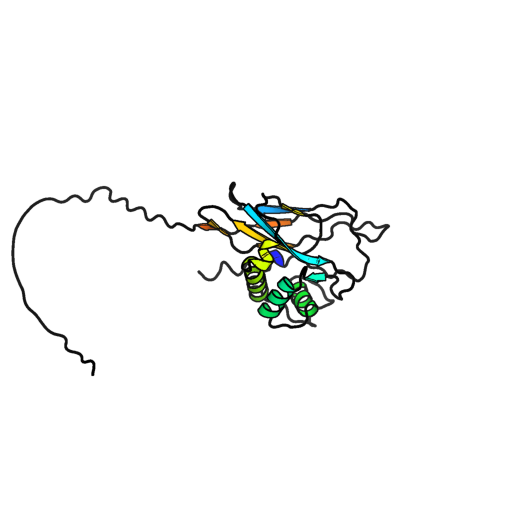06 87 LYS A O 1
ATOM 673 N N . MET A 1 88 ? -12.320 2.972 3.946 1.00 84.38 88 MET A N 1
ATOM 674 C CA . MET A 1 88 ? -11.463 3.446 2.848 1.00 84.38 88 MET A CA 1
ATOM 675 C C . MET A 1 88 ? -12.243 3.640 1.536 1.00 84.38 88 MET A C 1
ATOM 677 O O . MET A 1 88 ? -12.111 4.690 0.915 1.00 84.38 88 MET A O 1
ATOM 681 N N . ILE A 1 89 ? -13.116 2.699 1.163 1.00 80.62 89 ILE A N 1
ATOM 682 C CA . ILE A 1 89 ? -13.991 2.799 -0.020 1.00 80.62 89 ILE A CA 1
ATOM 683 C C . ILE A 1 89 ? -14.888 4.049 0.058 1.00 80.62 89 ILE A C 1
ATOM 685 O O . ILE A 1 89 ? -14.996 4.804 -0.908 1.00 80.62 89 ILE A O 1
ATOM 689 N N . VAL A 1 90 ? -15.521 4.310 1.209 1.00 78.31 90 VAL A N 1
ATOM 690 C CA . VAL A 1 90 ? -16.473 5.432 1.388 1.00 78.31 90 VAL A CA 1
ATOM 691 C C . VAL A 1 90 ? -15.778 6.800 1.473 1.00 78.31 90 VAL A C 1
ATOM 693 O O . VAL A 1 90 ? -16.423 7.832 1.273 1.00 78.31 90 VAL A O 1
ATOM 696 N N . LEU A 1 91 ? -14.465 6.840 1.737 1.00 75.00 91 LEU A N 1
ATOM 697 C CA . LEU A 1 91 ? -13.678 8.073 1.621 1.00 75.00 91 LEU A CA 1
ATOM 698 C C . LEU A 1 91 ? -13.572 8.536 0.161 1.00 75.00 91 LEU A C 1
ATOM 700 O O . LEU A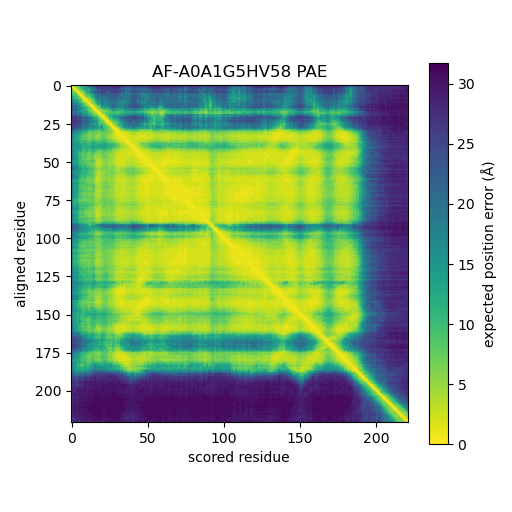 1 91 ? -13.650 9.735 -0.096 1.00 75.00 91 LEU A O 1
ATOM 704 N N . GLU A 1 92 ? -13.422 7.603 -0.778 1.00 60.28 92 GLU A N 1
ATOM 705 C CA . GLU A 1 92 ? -13.348 7.916 -2.204 1.00 60.28 92 GLU A CA 1
ATOM 706 C C . GLU A 1 92 ? -14.715 8.233 -2.804 1.00 60.28 92 GLU A C 1
ATOM 708 O O . GLU A 1 92 ? -14.916 9.243 -3.477 1.00 60.28 92 GLU A O 1
ATOM 713 N N . SER A 1 93 ? -15.617 7.270 -2.672 1.00 53.88 93 SER A N 1
ATOM 714 C CA . SER A 1 93 ? -16.477 6.943 -3.798 1.00 53.88 93 SER A CA 1
ATOM 715 C C . SER A 1 93 ? -17.882 7.504 -3.627 1.00 53.88 93 SER A C 1
ATOM 717 O O . SER A 1 93 ? -18.423 7.551 -2.522 1.00 53.88 93 SER A O 1
ATOM 719 N N . ALA A 1 94 ? -18.537 7.806 -4.751 1.00 47.34 94 ALA A N 1
ATOM 720 C CA . ALA A 1 94 ? -19.995 7.958 -4.834 1.00 47.34 94 ALA A CA 1
ATOM 721 C C . ALA A 1 94 ? -20.721 6.598 -4.652 1.00 47.34 94 ALA A C 1
ATOM 723 O O . ALA A 1 94 ? -21.725 6.304 -5.300 1.00 47.34 94 ALA A O 1
ATOM 724 N N . ASN A 1 95 ? -20.168 5.720 -3.810 1.00 59.53 95 ASN A N 1
ATOM 725 C CA . ASN A 1 95 ? -20.632 4.365 -3.586 1.00 59.53 95 ASN A CA 1
ATOM 726 C C . ASN A 1 95 ? -21.702 4.349 -2.497 1.00 59.53 95 ASN A C 1
ATOM 728 O O . ASN A 1 95 ? -21.461 4.105 -1.308 1.00 59.53 95 ASN A O 1
ATOM 732 N N . THR A 1 96 ? -22.926 4.530 -2.969 1.00 58.62 96 THR A N 1
ATOM 733 C CA . THR A 1 96 ? -24.163 4.451 -2.194 1.00 58.62 96 THR A CA 1
ATOM 734 C C . THR A 1 96 ? -24.361 3.109 -1.467 1.00 58.62 96 THR A C 1
ATOM 736 O O . THR A 1 96 ? -25.203 3.027 -0.572 1.00 58.62 96 THR A O 1
ATOM 739 N N . LYS A 1 97 ? -23.582 2.047 -1.768 1.00 73.94 97 LYS A N 1
ATOM 740 C CA . LYS A 1 97 ? -23.655 0.761 -1.044 1.00 73.94 97 LYS A CA 1
ATOM 741 C C . LYS A 1 97 ? -23.296 0.921 0.435 1.00 73.94 97 LYS A C 1
ATOM 743 O O . LYS A 1 97 ? -23.950 0.292 1.270 1.00 73.94 97 LYS A O 1
ATOM 748 N N . TYR A 1 98 ? -22.289 1.736 0.757 1.00 78.38 98 TYR A N 1
ATOM 749 C CA . TYR A 1 98 ? -21.746 1.887 2.117 1.00 78.38 98 TYR A CA 1
ATOM 750 C C . TYR A 1 98 ? -21.786 3.325 2.655 1.00 78.38 98 TYR A C 1
ATOM 752 O O . TYR A 1 98 ? -21.604 3.522 3.860 1.00 78.38 98 TYR A O 1
ATOM 760 N N . GLU A 1 99 ? -22.051 4.323 1.807 1.00 74.50 99 GLU A N 1
ATOM 761 C CA . GLU A 1 99 ? -22.268 5.700 2.251 1.00 74.50 99 GLU A CA 1
ATOM 762 C C . GLU A 1 99 ? -23.373 5.781 3.323 1.00 74.50 99 GLU A C 1
ATOM 764 O O . GLU A 1 99 ? -24.391 5.092 3.254 1.00 74.50 99 GLU A O 1
ATOM 769 N N . GLY A 1 100 ? -23.126 6.564 4.377 1.00 76.12 100 GLY A N 1
ATOM 770 C CA . GLY A 1 100 ? -24.012 6.683 5.541 1.00 76.12 100 GLY A CA 1
ATOM 771 C C . GLY A 1 100 ? -24.058 5.463 6.477 1.00 76.12 100 GLY A C 1
ATOM 772 O O . GLY A 1 100 ? -24.612 5.579 7.567 1.00 76.12 100 GLY A O 1
ATOM 773 N N . LYS A 1 101 ? -23.471 4.314 6.104 1.00 83.62 101 LYS A N 1
ATOM 774 C CA . LYS A 1 101 ? -23.471 3.075 6.914 1.00 83.62 101 LYS A CA 1
ATOM 775 C C . LYS A 1 101 ? -22.183 2.868 7.707 1.00 83.62 101 LYS A C 1
ATOM 777 O O . LYS A 1 101 ? -22.213 2.261 8.772 1.00 83.62 101 LYS A O 1
ATOM 782 N N . VAL A 1 102 ? -21.060 3.375 7.199 1.00 85.00 102 VAL A N 1
ATOM 783 C CA . VAL A 1 102 ? -19.773 3.440 7.908 1.00 85.00 102 VAL A CA 1
ATOM 784 C C . VAL A 1 102 ? -19.210 4.863 7.825 1.00 85.00 102 VAL A C 1
ATOM 786 O O . VAL A 1 102 ? -19.492 5.570 6.852 1.00 85.00 102 VAL A O 1
ATOM 789 N N . PRO A 1 103 ? -18.414 5.319 8.811 1.00 85.44 103 PRO A N 1
ATOM 790 C CA . PRO A 1 103 ? -17.715 6.594 8.697 1.00 85.44 103 PRO A CA 1
ATOM 791 C C . PRO A 1 103 ? -16.675 6.546 7.568 1.00 85.44 103 PRO A C 1
ATOM 793 O O . PRO A 1 103 ? -16.142 5.487 7.239 1.00 85.44 103 PRO A O 1
ATOM 796 N N . LYS A 1 104 ? -16.343 7.705 6.994 1.00 84.00 104 LYS A N 1
ATOM 797 C CA . LYS A 1 104 ? -15.223 7.822 6.049 1.00 84.00 104 LYS A CA 1
ATOM 798 C C . LYS A 1 104 ? -13.907 7.597 6.793 1.00 84.00 104 LYS A C 1
ATOM 800 O O . LYS A 1 104 ? -13.740 8.092 7.909 1.00 84.00 104 LYS A O 1
ATOM 805 N N . ALA A 1 105 ? -12.972 6.877 6.177 1.00 85.38 105 ALA A N 1
ATOM 806 C CA . ALA A 1 105 ? -11.584 6.875 6.624 1.00 85.38 105 ALA A CA 1
ATOM 807 C C . ALA A 1 105 ? -11.049 8.313 6.659 1.00 85.38 105 ALA A C 1
ATOM 809 O O . ALA A 1 105 ? -11.455 9.159 5.863 1.00 85.38 105 ALA A O 1
ATOM 810 N N . THR A 1 106 ? -10.114 8.598 7.556 1.00 83.50 106 THR A N 1
ATOM 811 C CA . THR A 1 106 ? -9.362 9.856 7.522 1.00 83.50 106 THR A CA 1
ATOM 812 C C . THR A 1 106 ? -8.037 9.663 6.793 1.00 83.50 106 THR A C 1
ATOM 814 O O . THR A 1 106 ? -7.432 8.591 6.850 1.00 83.50 106 THR A O 1
ATOM 817 N N . THR A 1 107 ? -7.541 10.728 6.159 1.00 78.94 107 THR A N 1
ATOM 818 C CA . THR A 1 107 ? -6.212 10.755 5.527 1.00 78.94 107 THR A CA 1
ATOM 819 C C . THR A 1 107 ? -5.124 10.273 6.491 1.00 78.94 107 THR A C 1
ATOM 821 O O . THR A 1 107 ? -4.297 9.457 6.105 1.00 78.94 107 THR A O 1
ATOM 824 N N . SER A 1 108 ? -5.184 10.689 7.764 1.00 82.19 108 SER A N 1
ATOM 825 C CA . SER A 1 108 ? -4.196 10.307 8.781 1.00 82.19 108 SER A CA 1
ATOM 826 C C . SER A 1 108 ? -4.259 8.827 9.170 1.00 82.19 108 SER A C 1
ATOM 828 O O . SER A 1 108 ? -3.207 8.234 9.356 1.00 82.19 108 SER A O 1
ATOM 830 N N . GLN A 1 109 ? -5.436 8.193 9.250 1.00 87.50 109 GLN A N 1
ATOM 831 C CA . GLN A 1 109 ? -5.513 6.742 9.507 1.00 87.50 109 GLN A CA 1
ATOM 832 C C . GLN A 1 109 ? -4.844 5.941 8.383 1.00 87.50 109 GLN A C 1
ATOM 834 O O . GLN A 1 109 ? -4.110 4.992 8.645 1.00 87.50 109 GLN A O 1
ATOM 839 N N . ILE A 1 110 ? -5.068 6.360 7.136 1.00 84.75 110 ILE A N 1
ATOM 840 C CA . ILE A 1 110 ? -4.459 5.758 5.947 1.00 84.75 110 ILE A CA 1
ATOM 841 C C . ILE A 1 110 ? -2.941 5.988 5.926 1.00 84.75 110 ILE A C 1
ATOM 843 O O . ILE A 1 110 ? -2.187 5.044 5.705 1.00 84.75 110 ILE A O 1
ATOM 847 N N . GLU A 1 111 ? -2.497 7.222 6.170 1.00 82.06 111 GLU A N 1
ATOM 848 C CA . GLU A 1 111 ? -1.078 7.599 6.203 1.00 82.06 111 GLU A CA 1
ATOM 849 C C . GLU A 1 111 ? -0.334 6.844 7.318 1.00 82.06 111 GLU A C 1
ATOM 851 O O . GLU A 1 111 ? 0.665 6.189 7.035 1.00 82.06 111 GLU A O 1
ATOM 856 N N . ASN A 1 112 ? -0.879 6.806 8.539 1.00 88.44 112 ASN A N 1
ATOM 857 C CA . ASN A 1 112 ? -0.301 6.068 9.666 1.00 88.44 112 ASN A CA 1
ATOM 858 C C . ASN A 1 112 ? -0.218 4.554 9.388 1.00 88.44 112 ASN A C 1
ATOM 860 O O . ASN A 1 112 ? 0.779 3.923 9.733 1.00 88.44 112 ASN A O 1
ATOM 864 N N . ALA A 1 113 ? -1.245 3.959 8.765 1.00 91.62 113 ALA A N 1
ATOM 865 C CA . ALA A 1 113 ? -1.233 2.542 8.392 1.00 91.62 113 ALA A CA 1
ATOM 866 C C . ALA A 1 113 ? -0.151 2.238 7.343 1.00 91.62 113 ALA A C 1
ATOM 868 O O . ALA A 1 113 ? 0.598 1.271 7.482 1.00 91.62 113 ALA A O 1
ATOM 869 N N . LEU A 1 114 ? -0.049 3.086 6.316 1.00 89.50 114 LEU A N 1
ATOM 870 C CA . LEU A 1 114 ? 0.921 2.953 5.232 1.00 89.50 114 LEU A CA 1
ATOM 871 C C . LEU A 1 114 ? 2.362 3.134 5.732 1.00 89.50 114 LEU A C 1
ATOM 873 O O . LEU A 1 114 ? 3.234 2.339 5.388 1.00 89.50 114 LEU A O 1
ATOM 877 N N . GLU A 1 115 ? 2.616 4.133 6.578 1.00 89.75 115 GLU A N 1
ATOM 878 C CA . GLU A 1 115 ? 3.923 4.341 7.213 1.00 89.75 115 GLU A CA 1
ATOM 879 C C . GLU A 1 115 ? 4.291 3.179 8.148 1.00 89.75 115 GLU A C 1
ATOM 881 O O . GLU A 1 115 ? 5.428 2.712 8.120 1.00 89.75 115 GLU A O 1
ATOM 886 N N . ALA A 1 116 ? 3.331 2.634 8.905 1.00 92.31 116 ALA A N 1
ATOM 887 C CA . ALA A 1 116 ? 3.551 1.465 9.759 1.00 92.31 116 ALA A CA 1
ATOM 888 C C . ALA A 1 116 ? 3.809 0.161 8.975 1.00 92.31 116 ALA A C 1
ATOM 890 O O . ALA A 1 116 ? 4.450 -0.744 9.509 1.00 92.31 116 ALA A O 1
ATOM 891 N N . VAL A 1 117 ? 3.338 0.056 7.727 1.00 93.81 117 VAL A N 1
ATOM 892 C CA . VAL A 1 117 ? 3.689 -1.029 6.793 1.00 93.81 117 VAL A CA 1
ATOM 893 C C . VAL A 1 117 ? 5.089 -0.812 6.210 1.00 93.81 117 VAL A C 1
ATOM 895 O O . VAL A 1 117 ? 5.931 -1.698 6.298 1.00 93.81 117 VAL A O 1
ATOM 898 N N . LEU A 1 118 ? 5.374 0.378 5.668 1.00 91.19 118 LEU A N 1
ATOM 899 C CA . LEU A 1 118 ? 6.655 0.690 5.014 1.00 91.19 118 LEU A CA 1
ATOM 900 C C . LEU A 1 118 ? 7.839 0.848 5.990 1.00 91.19 118 LEU A C 1
ATOM 902 O O . LEU A 1 118 ? 9.006 0.837 5.572 1.00 91.19 118 LEU A O 1
ATOM 906 N N . GLY A 1 119 ? 7.549 1.031 7.279 1.00 91.06 119 GLY A N 1
ATOM 907 C CA . GLY A 1 119 ? 8.513 1.089 8.375 1.00 91.06 119 GLY A CA 1
ATOM 908 C C . GLY A 1 119 ? 8.809 -0.259 9.041 1.00 91.06 119 GLY A C 1
ATOM 909 O O . GLY A 1 119 ? 9.783 -0.341 9.785 1.00 91.06 119 GLY A O 1
ATOM 910 N N . ASP A 1 120 ? 8.020 -1.307 8.786 1.00 94.25 120 ASP A N 1
ATOM 911 C CA . ASP A 1 120 ? 8.238 -2.629 9.380 1.00 94.25 120 ASP A CA 1
ATOM 912 C C . ASP A 1 120 ? 9.128 -3.494 8.480 1.00 94.25 120 ASP A C 1
ATOM 914 O O . ASP A 1 120 ? 8.715 -3.914 7.398 1.00 94.25 120 ASP A O 1
ATOM 918 N N . SER A 1 121 ? 10.353 -3.778 8.931 1.00 92.56 121 SER A N 1
ATOM 919 C CA . SER A 1 121 ? 11.301 -4.608 8.182 1.00 92.56 121 SER A CA 1
ATOM 920 C C . SER A 1 121 ? 10.745 -5.996 7.863 1.00 92.56 121 SER A C 1
ATOM 922 O O . SER A 1 121 ? 10.908 -6.448 6.740 1.00 92.56 121 SER A O 1
ATOM 924 N N . SER A 1 122 ? 10.012 -6.637 8.783 1.00 93.94 122 SER A N 1
ATOM 925 C CA . SER A 1 122 ? 9.498 -8.000 8.572 1.00 93.94 122 SER A CA 1
ATOM 926 C C . SER A 1 122 ? 8.447 -8.082 7.460 1.00 93.94 122 SER A C 1
ATOM 928 O O . SER A 1 122 ? 8.335 -9.105 6.788 1.00 93.94 122 SER A O 1
ATOM 930 N N . ILE A 1 123 ? 7.709 -6.990 7.228 1.00 94.38 123 ILE A N 1
ATOM 931 C CA . ILE A 1 123 ? 6.803 -6.852 6.081 1.00 94.38 123 ILE A CA 1
ATOM 932 C C . ILE A 1 123 ? 7.597 -6.446 4.834 1.00 94.38 123 ILE A C 1
ATOM 934 O O . ILE A 1 123 ? 7.390 -6.983 3.749 1.00 94.38 123 ILE A O 1
ATOM 938 N N . MET A 1 124 ? 8.529 -5.502 4.970 1.00 93.06 124 MET A N 1
ATOM 939 C CA . MET A 1 124 ? 9.315 -5.003 3.842 1.00 93.06 124 MET A CA 1
ATOM 940 C C . MET A 1 124 ? 10.312 -6.025 3.282 1.00 93.06 124 MET A C 1
ATOM 942 O O . MET A 1 124 ? 10.711 -5.871 2.129 1.00 93.06 124 MET A O 1
ATOM 946 N N . ASP A 1 125 ? 10.694 -7.060 4.027 1.00 92.12 125 ASP A N 1
ATOM 947 C CA . ASP A 1 125 ? 11.538 -8.163 3.550 1.00 92.12 125 ASP A CA 1
ATOM 948 C C . ASP A 1 125 ? 10.830 -9.019 2.484 1.00 92.12 125 ASP A C 1
ATOM 950 O O . ASP A 1 125 ? 11.494 -9.609 1.635 1.00 92.12 125 ASP A O 1
ATOM 954 N N . THR A 1 126 ? 9.489 -9.023 2.450 1.00 90.69 126 THR A N 1
ATOM 955 C CA . THR A 1 126 ? 8.704 -9.661 1.375 1.00 90.69 126 THR A CA 1
ATOM 956 C C . THR A 1 126 ? 8.426 -8.728 0.191 1.00 90.69 126 THR A C 1
ATOM 958 O O . THR A 1 126 ? 7.748 -9.126 -0.756 1.00 90.69 126 THR A O 1
ATOM 961 N N . ALA A 1 127 ? 8.881 -7.472 0.238 1.00 91.38 127 ALA A N 1
ATOM 962 C CA . ALA A 1 127 ? 8.677 -6.510 -0.841 1.00 91.38 127 ALA A CA 1
ATOM 963 C C . ALA A 1 127 ? 9.565 -6.826 -2.051 1.00 91.38 127 ALA A C 1
ATOM 965 O O . ALA A 1 127 ? 10.720 -7.225 -1.903 1.00 91.38 127 ALA A O 1
ATOM 966 N N . THR A 1 128 ? 9.068 -6.543 -3.256 1.00 92.44 128 THR A N 1
ATOM 967 C CA . THR A 1 128 ? 9.931 -6.509 -4.440 1.00 92.44 128 THR A CA 1
ATOM 968 C C . THR A 1 128 ? 10.856 -5.303 -4.319 1.00 92.44 128 THR A C 1
ATOM 970 O O . THR A 1 128 ? 10.397 -4.177 -4.120 1.00 92.44 128 THR A O 1
ATOM 973 N N . LYS A 1 129 ? 12.166 -5.554 -4.382 1.00 90.56 129 LYS A N 1
ATOM 974 C CA . LYS A 1 129 ? 13.209 -4.585 -4.036 1.00 90.56 129 LYS A CA 1
ATOM 975 C C . LYS A 1 129 ? 13.735 -3.809 -5.233 1.00 90.56 129 LYS A C 1
ATOM 977 O O . LYS A 1 129 ? 13.867 -4.356 -6.324 1.00 90.56 129 LYS A O 1
ATOM 982 N N . ALA A 1 130 ? 14.136 -2.565 -4.972 1.00 82.62 130 ALA A N 1
ATOM 983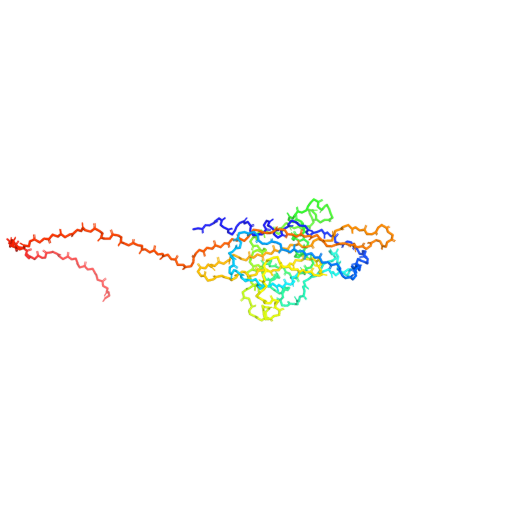 C CA . ALA A 1 130 ? 14.964 -1.744 -5.854 1.00 82.62 130 ALA A CA 1
ATOM 984 C C . ALA A 1 130 ? 14.474 -1.608 -7.314 1.00 82.62 130 ALA A C 1
ATOM 986 O O . ALA A 1 130 ? 15.283 -1.454 -8.233 1.00 82.62 130 ALA A O 1
ATOM 987 N N . ALA A 1 131 ? 13.157 -1.616 -7.535 1.00 83.19 131 ALA A N 1
ATOM 988 C CA . ALA A 1 131 ? 12.571 -1.422 -8.852 1.00 83.19 131 ALA A CA 1
ATOM 989 C C . ALA A 1 131 ? 12.886 -0.021 -9.407 1.00 83.19 131 ALA A C 1
ATOM 991 O O . ALA A 1 131 ? 12.963 0.966 -8.666 1.00 83.19 131 ALA A O 1
ATOM 992 N N . ALA A 1 132 ? 13.045 0.064 -10.727 1.00 86.44 132 ALA A N 1
ATOM 993 C CA . ALA A 1 132 ? 12.989 1.329 -11.450 1.00 86.44 132 ALA A CA 1
ATOM 994 C C . ALA A 1 132 ? 11.522 1.737 -11.679 1.00 86.44 132 ALA A C 1
ATOM 996 O O . ALA A 1 132 ? 10.623 0.900 -11.614 1.00 86.44 132 ALA A O 1
ATOM 997 N N . ALA A 1 133 ? 11.281 3.017 -11.963 1.00 85.31 133 ALA A N 1
ATOM 998 C CA . ALA A 1 133 ? 10.002 3.465 -12.508 1.00 85.31 133 ALA A CA 1
ATOM 999 C C . ALA A 1 133 ? 10.058 3.421 -14.054 1.00 85.31 133 ALA A C 1
ATOM 1001 O O . ALA A 1 133 ? 11.081 3.832 -14.608 1.00 85.31 133 ALA A O 1
ATOM 1002 N N . PRO A 1 134 ? 8.991 2.992 -14.758 1.00 90.25 134 PRO A N 1
ATOM 1003 C CA . PRO A 1 134 ? 7.719 2.498 -14.225 1.00 90.25 134 PRO A CA 1
ATOM 1004 C C . PRO A 1 134 ? 7.832 1.118 -13.560 1.00 90.25 134 PRO A C 1
ATOM 1006 O O . PRO A 1 134 ? 8.617 0.277 -13.986 1.00 90.25 134 PRO A O 1
ATOM 1009 N N . ILE A 1 135 ? 7.017 0.884 -12.529 1.00 91.12 135 ILE A N 1
ATOM 1010 C CA . ILE A 1 135 ? 6.908 -0.425 -11.873 1.00 91.12 135 ILE A CA 1
ATOM 1011 C C . ILE A 1 135 ? 5.806 -1.223 -12.576 1.00 91.12 135 ILE A C 1
ATOM 1013 O O . ILE A 1 135 ? 4.643 -0.827 -12.527 1.00 91.12 135 ILE A O 1
ATOM 1017 N N . THR A 1 136 ? 6.149 -2.344 -13.206 1.00 91.62 136 THR A N 1
ATOM 1018 C CA . THR A 1 136 ? 5.166 -3.258 -13.809 1.00 91.62 136 THR A CA 1
ATOM 1019 C C . THR A 1 136 ? 4.575 -4.190 -12.751 1.00 91.62 136 THR A C 1
ATOM 1021 O O . THR A 1 136 ? 5.318 -4.823 -12.002 1.00 91.62 136 THR A O 1
ATOM 1024 N N . VAL A 1 137 ? 3.248 -4.314 -12.716 1.00 90.31 137 VAL A N 1
ATOM 1025 C CA . VAL A 1 137 ? 2.514 -5.233 -11.830 1.00 90.31 137 VAL A CA 1
ATOM 1026 C C . VAL A 1 137 ? 1.499 -6.073 -12.608 1.00 90.31 137 VAL A C 1
ATOM 1028 O O . VAL A 1 137 ? 1.030 -5.673 -13.671 1.00 90.31 137 VAL A O 1
ATOM 1031 N N . THR A 1 138 ? 1.166 -7.249 -12.076 1.00 88.31 138 THR A N 1
ATOM 1032 C CA . THR A 1 138 ? 0.347 -8.291 -12.733 1.00 88.31 138 THR A CA 1
ATOM 1033 C C . THR A 1 138 ? -1.016 -8.521 -12.069 1.00 88.31 138 THR A C 1
ATOM 1035 O O . THR A 1 138 ? -1.726 -9.459 -12.422 1.00 88.31 138 THR A O 1
ATOM 1038 N N . SER A 1 139 ? -1.391 -7.698 -11.084 1.00 87.06 139 SER A N 1
ATOM 1039 C CA . SER A 1 139 ? -2.638 -7.835 -10.323 1.00 87.06 139 SER A CA 1
ATOM 1040 C C . SER A 1 139 ? -3.234 -6.465 -9.994 1.00 87.06 139 SER A C 1
ATOM 1042 O O . SER A 1 139 ? -2.518 -5.468 -9.890 1.00 87.06 139 SER A O 1
ATOM 1044 N N . ALA A 1 140 ? -4.556 -6.409 -9.835 1.00 86.44 140 ALA A N 1
ATOM 1045 C CA . ALA A 1 140 ? -5.251 -5.227 -9.334 1.00 86.44 140 ALA A CA 1
ATOM 1046 C C . ALA A 1 140 ? -5.192 -5.149 -7.806 1.00 86.44 140 ALA A C 1
ATOM 1048 O O . ALA A 1 140 ? -5.052 -6.163 -7.122 1.00 86.44 140 ALA A O 1
ATOM 1049 N N . GLY A 1 141 ? -5.369 -3.945 -7.264 1.00 87.25 141 GLY A N 1
ATOM 1050 C CA . GLY A 1 141 ? -5.393 -3.687 -5.826 1.00 87.25 141 GLY A CA 1
ATOM 1051 C C . GLY A 1 141 ? -4.493 -2.533 -5.410 1.00 87.25 141 GLY A C 1
ATOM 1052 O O . GLY A 1 141 ? -4.123 -1.688 -6.223 1.00 87.25 141 GLY A O 1
ATOM 1053 N N . VAL A 1 142 ? -4.167 -2.474 -4.119 1.00 89.00 142 VAL A N 1
ATOM 1054 C CA . VAL A 1 142 ? -3.342 -1.399 -3.548 1.00 89.00 142 VAL A CA 1
ATOM 1055 C C . VAL A 1 142 ? -1.906 -1.866 -3.390 1.00 89.00 142 VAL A C 1
ATOM 1057 O O . VAL A 1 142 ? -1.658 -2.849 -2.695 1.00 89.00 142 VAL A O 1
ATOM 1060 N N . TYR A 1 143 ? -0.968 -1.099 -3.934 1.00 91.06 143 TYR A N 1
ATOM 1061 C CA . TYR A 1 143 ? 0.468 -1.270 -3.749 1.00 91.06 143 TYR A CA 1
ATOM 1062 C C . TYR A 1 143 ? 1.031 -0.157 -2.865 1.00 91.06 143 TYR A C 1
ATOM 1064 O O . TYR A 1 143 ? 0.815 1.019 -3.151 1.00 91.06 143 TYR A O 1
ATOM 1072 N N . ALA A 1 144 ? 1.769 -0.517 -1.815 1.00 91.44 144 ALA A N 1
ATOM 1073 C CA . ALA A 1 144 ? 2.586 0.413 -1.038 1.00 91.44 144 ALA A CA 1
ATOM 1074 C C . ALA A 1 144 ? 3.989 0.493 -1.642 1.00 91.44 144 ALA A C 1
ATOM 1076 O O . ALA A 1 144 ? 4.547 -0.528 -2.044 1.00 91.44 144 ALA A O 1
ATOM 1077 N N . ILE A 1 145 ? 4.546 1.703 -1.716 1.00 90.81 145 ILE A N 1
ATOM 1078 C CA . ILE A 1 145 ? 5.793 2.001 -2.425 1.00 90.81 145 ILE A CA 1
ATOM 1079 C C . ILE A 1 145 ? 6.681 2.894 -1.548 1.00 90.81 145 ILE A C 1
ATOM 1081 O O . ILE A 1 145 ? 6.254 3.942 -1.055 1.00 90.81 145 ILE A O 1
ATOM 1085 N N . LYS A 1 146 ? 7.945 2.498 -1.391 1.00 90.00 146 LYS A N 1
ATOM 1086 C CA . LYS A 1 146 ? 8.980 3.205 -0.631 1.00 90.00 146 LYS A CA 1
ATOM 1087 C C . LYS A 1 146 ? 10.119 3.601 -1.565 1.00 90.00 146 LYS A C 1
ATOM 1089 O O . LYS A 1 146 ? 10.824 2.744 -2.089 1.00 90.00 146 LYS A O 1
ATOM 1094 N N . GLY A 1 147 ? 10.281 4.905 -1.779 1.00 88.94 147 GLY A N 1
ATOM 1095 C CA . GLY A 1 147 ? 11.381 5.452 -2.573 1.00 88.94 147 GLY A CA 1
ATOM 1096 C C . GLY A 1 147 ? 12.667 5.594 -1.759 1.00 88.94 147 GLY A C 1
ATOM 1097 O O . GLY A 1 147 ? 12.625 5.978 -0.592 1.00 88.94 147 GLY A O 1
ATOM 1098 N N . THR A 1 148 ? 13.803 5.324 -2.395 1.00 87.38 148 THR A N 1
ATOM 1099 C CA . THR A 1 148 ? 15.153 5.562 -1.868 1.00 87.38 148 THR A CA 1
ATOM 1100 C C . THR A 1 148 ? 15.986 6.262 -2.940 1.00 87.38 148 THR A C 1
ATOM 1102 O O . THR A 1 148 ? 16.006 5.822 -4.087 1.00 87.38 148 THR A O 1
ATOM 1105 N N . GLU A 1 149 ? 16.671 7.348 -2.586 1.00 87.31 149 GLU A N 1
ATOM 1106 C CA . GLU A 1 149 ? 17.601 8.084 -3.453 1.00 87.31 149 GLU A CA 1
ATOM 1107 C C . GLU A 1 149 ? 18.641 8.776 -2.560 1.00 87.31 149 GLU A C 1
ATOM 1109 O O . GLU A 1 149 ? 18.281 9.362 -1.536 1.00 87.31 149 GLU A O 1
ATOM 1114 N N . ASP A 1 150 ? 19.918 8.742 -2.937 1.00 85.31 150 ASP A N 1
ATOM 1115 C CA . ASP A 1 150 ? 20.961 9.419 -2.164 1.00 85.31 150 ASP A CA 1
ATOM 1116 C C . ASP A 1 150 ? 20.692 10.927 -2.063 1.00 85.31 150 ASP A C 1
ATOM 1118 O O . ASP A 1 150 ? 20.343 11.594 -3.037 1.00 85.31 150 ASP A O 1
ATOM 1122 N N . GLY A 1 151 ? 20.841 11.475 -0.856 1.00 81.62 151 GLY A N 1
ATOM 1123 C CA . GLY A 1 151 ? 20.568 12.888 -0.583 1.00 81.62 151 GLY A CA 1
ATOM 1124 C C . GLY A 1 151 ? 19.084 13.263 -0.463 1.00 81.62 151 GLY A C 1
ATOM 1125 O O . GLY A 1 151 ? 18.800 14.439 -0.231 1.00 81.62 151 GLY A O 1
ATOM 1126 N N . TYR A 1 152 ? 18.138 12.317 -0.573 1.00 83.31 152 TYR A N 1
ATOM 1127 C CA . TYR A 1 152 ? 16.698 12.601 -0.508 1.00 83.31 152 TYR A CA 1
ATOM 1128 C C . TYR A 1 152 ? 15.892 11.582 0.314 1.00 83.31 152 TYR A C 1
ATOM 1130 O O . TYR A 1 152 ? 15.960 10.376 0.103 1.00 83.31 152 TYR A O 1
ATOM 1138 N N . ALA A 1 153 ? 15.022 12.082 1.192 1.00 80.69 153 ALA A N 1
ATOM 1139 C CA . ALA A 1 153 ? 14.006 11.286 1.875 1.00 80.69 153 ALA A CA 1
ATOM 1140 C C . ALA A 1 153 ? 12.685 11.351 1.097 1.00 80.69 153 ALA A C 1
ATOM 1142 O O . ALA A 1 153 ? 12.139 12.441 0.895 1.00 80.69 153 ALA A O 1
ATOM 1143 N N . TYR A 1 154 ? 12.163 10.201 0.671 1.00 81.12 154 TYR A N 1
ATOM 1144 C CA . TYR A 1 154 ? 10.850 10.097 0.032 1.00 81.12 154 TYR A CA 1
ATOM 1145 C C 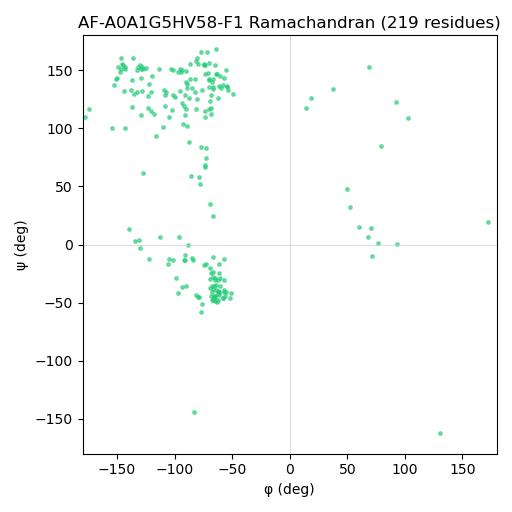. TYR A 1 154 ? 9.752 9.946 1.085 1.00 81.12 154 TYR A C 1
ATOM 1147 O O . TYR A 1 154 ? 9.922 9.260 2.091 1.00 81.12 154 TYR A O 1
ATOM 1155 N N . SER A 1 155 ? 8.603 10.569 0.832 1.00 80.88 155 SER A N 1
ATOM 1156 C CA . SER A 1 155 ? 7.372 10.282 1.573 1.00 80.88 155 SER A CA 1
ATOM 1157 C C . SER A 1 155 ? 6.841 8.891 1.214 1.00 80.88 155 SER A C 1
ATOM 1159 O O . SER A 1 155 ? 7.094 8.398 0.112 1.00 80.88 155 SER A O 1
ATOM 1161 N N . ALA A 1 156 ? 6.061 8.286 2.112 1.00 78.75 156 ALA A N 1
ATOM 1162 C CA . ALA A 1 156 ? 5.298 7.082 1.805 1.00 78.75 156 ALA A CA 1
ATOM 1163 C C . ALA A 1 156 ? 4.406 7.304 0.569 1.00 78.75 156 ALA A C 1
ATOM 1165 O O . ALA A 1 156 ? 3.753 8.343 0.440 1.00 78.75 156 ALA A O 1
ATOM 1166 N N . MET A 1 157 ? 4.387 6.334 -0.343 1.00 83.62 157 MET A N 1
ATOM 1167 C CA . MET A 1 157 ? 3.571 6.361 -1.555 1.00 83.62 157 MET A CA 1
ATOM 1168 C C . MET A 1 157 ? 2.700 5.113 -1.607 1.00 83.62 157 MET A C 1
ATOM 1170 O O . MET A 1 157 ? 3.072 4.055 -1.099 1.00 83.62 157 MET A O 1
ATOM 1174 N N . ALA A 1 158 ? 1.551 5.225 -2.260 1.00 85.00 158 ALA A N 1
ATOM 1175 C CA . ALA A 1 158 ? 0.764 4.068 -2.637 1.00 85.00 158 ALA A CA 1
ATOM 1176 C C . ALA A 1 158 ? 0.039 4.326 -3.960 1.00 85.00 158 ALA A C 1
ATOM 1178 O O . ALA A 1 158 ? -0.285 5.469 -4.286 1.00 85.00 158 ALA A O 1
ATOM 1179 N N . ALA A 1 159 ? -0.199 3.256 -4.710 1.00 84.94 159 ALA A N 1
ATOM 1180 C CA . ALA A 1 159 ? -0.906 3.270 -5.981 1.00 84.94 159 ALA A CA 1
ATOM 1181 C C . ALA A 1 159 ? -2.028 2.233 -5.942 1.00 84.94 159 ALA A C 1
ATOM 1183 O O . ALA A 1 159 ? -1.802 1.089 -5.546 1.00 84.94 159 ALA A O 1
ATOM 1184 N N . TYR A 1 160 ? -3.226 2.628 -6.363 1.00 84.88 160 TYR A N 1
ATOM 1185 C CA . TYR A 1 160 ? -4.295 1.682 -6.659 1.00 84.88 160 TYR A CA 1
ATOM 1186 C C . TYR A 1 160 ? -4.304 1.358 -8.154 1.00 84.88 160 TYR A C 1
ATOM 1188 O O . TYR A 1 160 ? -4.295 2.272 -8.984 1.00 84.88 160 TYR A O 1
ATOM 1196 N N . ILE A 1 161 ? -4.365 0.066 -8.465 1.00 85.75 161 ILE A N 1
ATOM 1197 C CA . ILE A 1 161 ? -4.454 -0.492 -9.813 1.00 85.75 161 ILE A CA 1
ATOM 1198 C C . ILE A 1 161 ? -5.854 -1.056 -10.006 1.00 85.75 161 ILE A C 1
ATOM 1200 O O . ILE A 1 161 ? -6.279 -1.949 -9.267 1.00 85.75 161 ILE A O 1
ATOM 1204 N N . ALA A 1 162 ? -6.569 -0.509 -10.986 1.00 80.00 162 ALA A N 1
ATOM 1205 C CA . ALA A 1 162 ? -7.953 -0.858 -11.252 1.00 80.00 162 ALA A CA 1
ATOM 1206 C C . ALA A 1 162 ? -8.083 -2.077 -12.167 1.00 80.00 162 ALA A C 1
ATOM 1208 O O . ALA A 1 162 ? -7.227 -2.366 -13.004 1.00 80.00 162 ALA A O 1
ATOM 1209 N N . PHE A 1 163 ? -9.229 -2.737 -12.032 1.00 77.69 163 PHE A N 1
ATOM 1210 C CA . PHE A 1 163 ? -9.799 -3.587 -13.064 1.00 77.69 163 PHE A CA 1
ATOM 1211 C C . PHE A 1 163 ? -10.241 -2.672 -14.216 1.00 77.69 163 PHE A C 1
ATOM 1213 O O . PHE A 1 163 ? -11.094 -1.813 -13.998 1.00 77.69 163 PHE A O 1
ATOM 1220 N N . GLY A 1 164 ? -9.652 -2.837 -15.402 1.00 74.50 164 GLY A N 1
ATOM 1221 C CA . GLY A 1 164 ? -10.006 -2.067 -16.596 1.00 74.50 164 GLY A CA 1
ATOM 1222 C C . GLY A 1 164 ? -11.225 -2.638 -17.327 1.00 74.50 164 GLY A C 1
ATOM 1223 O O . GLY A 1 164 ? -12.155 -3.162 -16.717 1.00 74.50 164 GLY A O 1
ATOM 1224 N N . GLU A 1 165 ? -11.213 -2.564 -18.661 1.00 70.69 165 GLU A N 1
ATOM 1225 C CA . GLU A 1 165 ? -12.289 -3.068 -19.528 1.00 70.69 165 GLU A CA 1
ATOM 1226 C C . GLU A 1 165 ? -12.705 -4.509 -19.182 1.00 70.69 165 GLU A C 1
ATOM 1228 O O . GLU A 1 165 ? -11.866 -5.413 -19.135 1.00 70.69 165 GLU A O 1
ATOM 1233 N N . TYR A 1 166 ? -14.005 -4.751 -19.003 1.00 66.88 166 TYR A N 1
ATOM 1234 C CA . TYR A 1 166 ? -14.553 -6.091 -18.782 1.00 66.88 166 TYR A CA 1
ATOM 1235 C C . TYR A 1 166 ? -14.898 -6.764 -20.113 1.00 66.88 166 TYR A C 1
ATOM 1237 O O . TYR A 1 166 ? -15.541 -6.178 -20.984 1.00 66.88 166 TYR A O 1
ATOM 1245 N N . ASN A 1 167 ? -14.513 -8.030 -20.255 1.00 63.91 167 ASN A N 1
ATOM 1246 C CA . ASN A 1 167 ? -14.939 -8.879 -21.354 1.00 63.91 167 ASN A CA 1
ATOM 1247 C C . ASN A 1 167 ? -16.442 -9.169 -21.209 1.00 63.91 167 ASN A C 1
ATOM 1249 O O . ASN A 1 167 ? -16.870 -9.880 -20.300 1.00 63.91 167 ASN A O 1
ATOM 1253 N N . ILE A 1 168 ? -17.235 -8.632 -22.137 1.00 62.53 168 ILE A N 1
ATOM 1254 C CA . ILE A 1 168 ? -18.703 -8.725 -22.145 1.00 62.53 168 ILE A CA 1
ATOM 1255 C C . ILE A 1 168 ? -19.252 -10.159 -22.242 1.00 62.53 168 ILE A C 1
ATOM 1257 O O . ILE A 1 168 ? -20.424 -10.376 -21.950 1.00 62.53 168 ILE A O 1
ATOM 1261 N N . THR A 1 169 ? -18.428 -11.131 -22.645 1.00 63.34 169 THR A N 1
ATOM 1262 C CA . THR A 1 169 ? -18.820 -12.537 -22.820 1.00 63.34 169 THR A CA 1
ATOM 1263 C C . THR A 1 169 ? -18.543 -13.371 -21.571 1.00 63.34 169 THR A C 1
ATOM 1265 O O . THR A 1 169 ? -19.320 -14.266 -21.250 1.00 63.34 169 THR A O 1
ATOM 1268 N N . THR A 1 170 ? -17.443 -13.102 -20.860 1.00 64.00 170 THR A N 1
ATOM 1269 C CA . THR A 1 170 ? -17.049 -13.861 -19.657 1.00 64.00 170 THR A CA 1
ATOM 1270 C C . THR A 1 170 ? -17.376 -13.145 -18.347 1.00 64.00 170 THR A C 1
ATOM 1272 O O . THR A 1 170 ? -17.284 -13.756 -17.286 1.00 64.00 170 THR A O 1
ATOM 1275 N N . GLY A 1 171 ? -17.716 -11.852 -18.392 1.00 60.88 171 GLY A N 1
ATOM 1276 C CA . GLY A 1 171 ? -17.875 -11.006 -17.205 1.00 60.88 171 GLY A CA 1
ATOM 1277 C C . GLY A 1 171 ? -16.563 -10.731 -16.458 1.00 60.88 171 GLY A C 1
ATOM 1278 O O . GLY A 1 171 ? -16.588 -10.145 -15.378 1.00 60.88 171 GLY A O 1
ATOM 1279 N N . ALA A 1 172 ? -15.424 -11.152 -17.013 1.00 63.44 172 ALA A N 1
ATOM 1280 C CA . ALA A 1 172 ? -14.111 -11.037 -16.393 1.00 63.44 172 ALA A CA 1
ATOM 1281 C C . ALA A 1 172 ? -13.349 -9.796 -16.895 1.00 63.44 172 ALA A C 1
ATOM 1283 O O . ALA A 1 172 ? -13.504 -9.414 -18.058 1.00 63.44 172 ALA A O 1
ATOM 1284 N N . PRO A 1 173 ? -12.495 -9.174 -16.068 1.00 66.62 173 PRO A N 1
ATOM 1285 C CA . PRO A 1 173 ? -11.608 -8.099 -16.508 1.00 66.62 173 PRO A CA 1
ATOM 1286 C C . PRO A 1 173 ? -10.633 -8.581 -17.592 1.00 66.62 173 PRO A C 1
ATOM 1288 O O . PRO A 1 173 ? -10.028 -9.648 -17.486 1.00 66.62 173 PRO A O 1
ATOM 1291 N N . SER A 1 174 ? -10.462 -7.763 -18.627 1.00 68.56 174 SER A N 1
ATOM 1292 C CA . SER A 1 174 ? -9.575 -8.029 -19.769 1.00 68.56 174 SER A CA 1
ATOM 1293 C C . SER A 1 174 ? -8.274 -7.222 -19.745 1.00 68.56 174 SER A C 1
ATOM 1295 O O . SER A 1 174 ? -7.365 -7.518 -20.516 1.00 68.56 174 SER A O 1
ATOM 1297 N N . LYS A 1 175 ? -8.186 -6.209 -18.870 1.00 78.81 175 LYS A N 1
ATOM 1298 C CA . LYS A 1 175 ? -7.017 -5.340 -18.670 1.00 78.81 175 LYS A CA 1
ATOM 1299 C C . LYS A 1 175 ? -6.893 -4.898 -17.210 1.00 78.81 175 LYS A C 1
ATOM 1301 O O . LYS A 1 175 ? -7.876 -4.892 -16.466 1.00 78.81 175 LYS A O 1
ATOM 1306 N N . LEU A 1 176 ? -5.691 -4.465 -16.843 1.00 82.62 176 LEU A N 1
ATOM 1307 C CA . LEU A 1 176 ? -5.426 -3.631 -15.670 1.00 82.62 176 LEU A CA 1
ATOM 1308 C C . LEU A 1 176 ? -5.233 -2.180 -16.132 1.00 82.62 176 LEU A C 1
ATOM 1310 O O . LEU A 1 176 ? -4.780 -1.953 -17.254 1.00 82.62 176 LEU A O 1
ATOM 1314 N N . GLU A 1 177 ? -5.575 -1.205 -15.293 1.00 83.88 177 GLU A N 1
ATOM 1315 C CA . GLU A 1 177 ? -5.323 0.208 -15.604 1.00 83.88 177 GLU A CA 1
ATOM 1316 C C . GLU A 1 177 ? -3.957 0.666 -15.083 1.00 83.88 177 GLU A C 1
ATOM 1318 O O . GLU A 1 177 ? -3.654 0.523 -13.896 1.00 83.88 177 GLU A O 1
ATOM 1323 N N . ASP A 1 178 ? -3.159 1.275 -15.964 1.00 85.75 178 ASP A N 1
ATOM 1324 C CA . ASP A 1 178 ? -1.950 2.006 -15.581 1.00 85.75 178 ASP A CA 1
ATOM 1325 C C . ASP A 1 178 ? -2.275 3.115 -14.573 1.00 85.75 178 ASP A C 1
ATOM 1327 O O . ASP A 1 178 ? -3.277 3.826 -14.703 1.00 85.75 178 ASP A O 1
ATOM 1331 N N . LYS A 1 179 ? -1.377 3.342 -13.610 1.00 85.44 179 LYS A N 1
ATOM 1332 C CA . LYS A 1 179 ? -1.520 4.426 -12.633 1.00 85.44 179 LYS A CA 1
ATOM 1333 C C . LYS A 1 179 ? -0.329 5.363 -12.679 1.00 85.44 179 LYS A C 1
ATOM 1335 O O . LYS A 1 179 ? 0.820 4.940 -12.731 1.00 85.44 179 LYS A O 1
ATOM 1340 N N . GLU A 1 180 ? -0.600 6.656 -12.594 1.00 85.69 180 GLU A N 1
ATOM 1341 C CA . GLU A 1 180 ? 0.428 7.671 -12.406 1.00 85.69 180 GLU A CA 1
ATOM 1342 C C . GLU A 1 180 ? 0.353 8.229 -10.983 1.00 85.69 180 GLU A C 1
ATOM 1344 O O . GLU A 1 180 ? -0.722 8.596 -10.505 1.00 85.69 180 GLU A O 1
ATOM 1349 N N . ILE A 1 181 ? 1.500 8.285 -10.305 1.00 81.94 181 ILE A N 1
ATOM 1350 C CA . ILE A 1 181 ? 1.650 8.861 -8.968 1.00 81.94 181 ILE A CA 1
ATOM 1351 C C . ILE A 1 181 ? 2.774 9.901 -8.947 1.00 81.94 181 ILE A C 1
ATOM 1353 O O . ILE A 1 181 ? 3.743 9.813 -9.699 1.00 81.94 181 ILE A O 1
ATOM 1357 N N . GLU A 1 182 ? 2.658 10.894 -8.067 1.00 80.31 182 GLU A N 1
ATOM 1358 C CA . GLU A 1 182 ? 3.665 11.941 -7.887 1.00 80.31 182 GLU A CA 1
ATOM 1359 C C . GLU A 1 182 ? 4.502 11.664 -6.630 1.00 80.31 182 GLU A C 1
ATOM 1361 O O . GLU A 1 182 ? 3.990 11.705 -5.506 1.00 80.31 182 GLU A O 1
ATOM 1366 N N . ALA A 1 183 ? 5.800 11.409 -6.805 1.00 76.94 183 ALA A N 1
ATOM 1367 C CA . ALA A 1 183 ? 6.729 11.280 -5.694 1.00 76.94 183 ALA A CA 1
ATOM 1368 C C . ALA A 1 183 ? 6.971 12.629 -5.007 1.00 76.94 183 ALA A C 1
ATOM 1370 O O . ALA A 1 183 ? 7.108 13.674 -5.645 1.00 76.94 183 ALA A O 1
ATOM 1371 N N . LYS A 1 184 ? 7.093 12.592 -3.677 1.00 72.81 184 LYS A N 1
ATOM 1372 C CA . LYS A 1 184 ? 7.468 13.750 -2.859 1.00 72.81 184 LYS A CA 1
ATOM 1373 C C . LYS A 1 184 ? 8.736 13.440 -2.096 1.00 72.81 184 LYS A C 1
ATOM 1375 O O . LYS A 1 184 ? 8.732 12.574 -1.221 1.00 72.81 184 LYS A O 1
ATOM 1380 N N . LYS A 1 185 ? 9.799 14.172 -2.423 1.00 73.19 185 LYS A N 1
ATOM 1381 C CA . LYS A 1 185 ? 11.117 14.022 -1.814 1.00 73.19 185 LYS A CA 1
ATOM 1382 C C . LYS A 1 185 ? 11.584 15.304 -1.129 1.00 73.19 185 LYS A C 1
ATOM 1384 O O . LYS A 1 185 ? 11.298 16.403 -1.597 1.00 73.19 185 LYS A O 1
ATOM 1389 N N . THR A 1 186 ? 12.301 15.149 -0.022 1.00 67.25 186 THR A N 1
ATOM 1390 C CA . THR A 1 186 ? 12.899 16.242 0.761 1.00 67.25 186 THR A CA 1
ATOM 1391 C C . THR A 1 186 ? 14.415 16.038 0.808 1.00 67.25 186 THR A C 1
ATOM 1393 O O . THR A 1 186 ? 14.829 14.918 1.112 1.00 67.25 186 THR A O 1
ATOM 1396 N N . PRO A 1 187 ? 15.254 17.053 0.524 1.00 67.00 187 PRO A N 1
ATOM 1397 C CA . PRO A 1 187 ? 16.705 16.926 0.663 1.00 67.00 187 PRO A CA 1
ATOM 1398 C C . PRO A 1 187 ? 17.109 16.545 2.094 1.00 67.00 187 PRO A C 1
ATOM 1400 O O . PRO A 1 187 ? 16.579 17.105 3.054 1.00 67.00 187 PRO A O 1
ATOM 1403 N N . THR A 1 188 ? 18.058 15.620 2.250 1.00 70.38 188 THR A N 1
ATOM 1404 C CA . THR A 1 188 ? 18.577 15.193 3.566 1.00 70.38 188 THR A CA 1
ATOM 1405 C C . THR A 1 188 ? 19.797 15.992 4.025 1.00 70.38 188 THR A C 1
ATOM 1407 O O . THR A 1 188 ? 20.152 15.942 5.201 1.00 70.38 188 THR A O 1
ATOM 1410 N N . LYS A 1 189 ? 20.419 16.767 3.127 1.00 53.62 189 LYS A N 1
ATOM 1411 C CA . LYS A 1 189 ? 21.524 17.686 3.430 1.00 53.62 189 LYS A CA 1
ATOM 1412 C C . LYS A 1 189 ? 21.049 19.135 3.321 1.00 53.62 189 LYS A C 1
ATOM 1414 O O . LYS A 1 189 ? 20.437 19.515 2.327 1.00 53.62 189 LYS A O 1
ATOM 1419 N N . ILE A 1 190 ? 21.386 19.948 4.321 1.00 46.19 190 ILE A N 1
ATOM 1420 C CA . ILE A 1 190 ? 21.356 21.412 4.222 1.00 46.19 190 ILE A CA 1
ATOM 1421 C C . ILE A 1 190 ? 22.807 21.863 4.092 1.00 46.19 190 ILE A C 1
ATOM 1423 O O . ILE A 1 190 ? 23.573 21.762 5.050 1.00 46.19 190 ILE A O 1
ATOM 1427 N N . GLU A 1 191 ? 23.194 22.352 2.919 1.00 42.22 191 GLU A N 1
ATOM 1428 C CA . GLU A 1 191 ? 24.476 23.034 2.765 1.00 42.22 191 GLU A CA 1
ATOM 1429 C C . GLU A 1 191 ? 24.324 24.481 3.228 1.00 42.22 191 GLU A C 1
ATOM 1431 O O . GLU A 1 191 ? 23.551 25.255 2.666 1.00 42.22 191 GLU A O 1
ATOM 1436 N N . LYS A 1 192 ? 25.051 24.841 4.288 1.00 38.72 192 LYS A N 1
ATOM 1437 C CA . LYS A 1 192 ? 25.325 26.239 4.614 1.00 38.72 192 LYS A CA 1
ATOM 1438 C C . LYS A 1 192 ? 26.600 26.627 3.879 1.00 38.72 192 LYS A C 1
ATOM 1440 O O . LYS A 1 192 ? 27.683 26.271 4.340 1.00 38.72 192 LYS A O 1
ATOM 1445 N N . THR A 1 193 ? 26.483 27.343 2.768 1.00 46.31 193 THR A N 1
ATOM 1446 C CA . THR A 1 193 ? 27.622 28.101 2.249 1.00 46.31 193 THR A CA 1
ATOM 1447 C C . THR A 1 193 ? 27.782 29.355 3.105 1.00 46.31 193 THR A C 1
ATOM 1449 O O . THR A 1 193 ? 26.807 30.026 3.443 1.00 46.31 193 THR A O 1
ATOM 1452 N N . SER A 1 194 ? 29.015 29.632 3.516 1.00 40.44 194 SER A N 1
ATOM 1453 C CA . SER A 1 194 ? 29.397 30.917 4.090 1.00 40.44 194 SER A CA 1
ATOM 1454 C C . SER A 1 194 ? 30.400 31.513 3.123 1.00 40.44 194 SER A C 1
ATOM 1456 O O . SER A 1 194 ? 31.584 31.191 3.194 1.00 40.44 194 SER A O 1
ATOM 1458 N N . ASP A 1 195 ? 29.911 32.324 2.189 1.00 41.47 195 ASP A N 1
ATOM 1459 C CA . ASP A 1 195 ? 30.756 33.098 1.284 1.00 41.47 195 ASP A CA 1
ATOM 1460 C C . ASP A 1 195 ? 31.407 34.239 2.073 1.00 41.47 195 ASP A C 1
ATOM 1462 O O . ASP A 1 195 ? 31.013 35.400 1.967 1.00 41.47 195 ASP A O 1
ATOM 1466 N N . ASP A 1 196 ? 32.402 33.903 2.901 1.00 47.38 196 ASP A N 1
ATOM 1467 C CA . ASP A 1 196 ? 33.240 34.879 3.606 1.00 47.38 196 ASP A CA 1
ATOM 1468 C C . ASP A 1 196 ? 34.295 35.445 2.640 1.00 47.38 196 ASP A C 1
ATOM 1470 O O . ASP A 1 196 ? 35.510 35.312 2.794 1.00 47.38 196 ASP A O 1
ATOM 1474 N N . SER A 1 197 ? 33.775 36.032 1.561 1.00 38.75 197 SER A N 1
ATOM 1475 C CA . SER A 1 197 ? 34.517 36.810 0.584 1.00 38.75 197 SER A CA 1
ATOM 1476 C C . SER A 1 197 ? 34.798 38.188 1.176 1.00 38.75 197 SER A C 1
ATOM 1478 O O . SER A 1 197 ? 34.115 39.165 0.871 1.00 38.75 197 SER A O 1
ATOM 1480 N N . ASP A 1 198 ? 35.871 38.235 1.960 1.00 40.53 198 ASP A N 1
ATOM 1481 C CA . ASP A 1 198 ? 36.656 39.431 2.265 1.00 40.53 198 ASP A CA 1
ATOM 1482 C C . ASP A 1 198 ? 36.086 40.388 3.339 1.00 40.53 198 ASP A C 1
ATOM 1484 O O . ASP A 1 198 ? 35.478 41.428 3.070 1.00 40.53 198 ASP A O 1
ATOM 1488 N N . LYS A 1 199 ? 36.382 40.065 4.607 1.00 41.94 199 LYS A N 1
ATOM 1489 C CA . LYS A 1 199 ? 36.431 41.027 5.724 1.00 41.94 199 LYS A CA 1
ATOM 1490 C C . LYS A 1 199 ? 37.756 40.954 6.488 1.00 41.94 199 LYS A C 1
ATOM 1492 O O . LYS A 1 199 ? 37.782 40.685 7.689 1.00 41.94 199 LYS A O 1
ATOM 1497 N N . VAL A 1 200 ? 38.866 41.237 5.807 1.00 40.22 200 VAL A N 1
ATOM 1498 C CA . VAL A 1 200 ? 40.142 41.510 6.493 1.00 40.22 200 VAL A CA 1
ATOM 1499 C C . VAL A 1 200 ? 40.077 42.862 7.210 1.00 40.22 200 VAL A C 1
ATOM 1501 O O . VAL A 1 200 ? 39.667 43.852 6.607 1.00 40.22 200 VAL A O 1
ATOM 1504 N N . VAL A 1 201 ? 40.558 42.936 8.455 1.00 37.16 201 VAL A N 1
ATOM 1505 C CA . VAL A 1 201 ? 41.048 44.190 9.062 1.00 37.16 201 VAL A CA 1
ATOM 1506 C C . VAL A 1 201 ? 42.253 43.943 9.975 1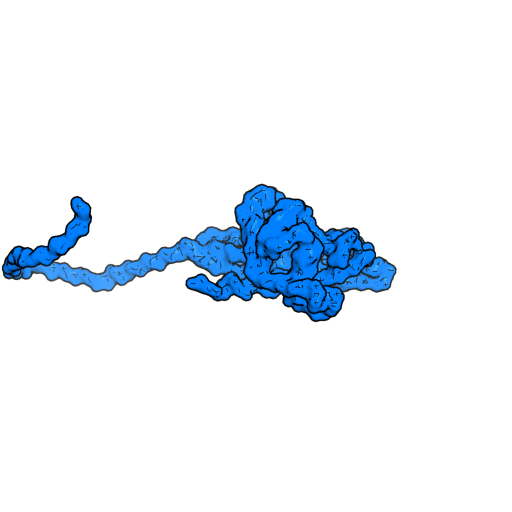.00 37.16 201 VAL A C 1
ATOM 1508 O O . VAL A 1 201 ? 42.222 43.080 10.848 1.00 37.16 201 VAL A O 1
ATOM 1511 N N . GLU A 1 202 ? 43.289 44.767 9.792 1.00 38.12 202 GLU A N 1
ATOM 1512 C CA . GLU A 1 202 ? 44.593 44.753 10.474 1.00 38.12 202 GLU A CA 1
ATOM 1513 C C . GLU A 1 202 ? 45.114 46.203 10.646 1.00 38.12 202 GLU A C 1
ATOM 1515 O O . GLU A 1 202 ? 44.729 47.078 9.873 1.00 38.12 202 GLU A O 1
ATOM 1520 N N . ILE A 1 203 ? 45.987 46.566 11.598 1.00 30.30 203 ILE A N 1
ATOM 1521 C CA . ILE A 1 203 ? 46.515 45.849 12.775 1.00 30.30 203 ILE A CA 1
ATOM 1522 C C . ILE A 1 203 ? 46.856 46.879 13.875 1.00 30.30 203 ILE A C 1
ATOM 1524 O O . ILE A 1 203 ? 47.433 47.925 13.590 1.00 30.30 203 ILE A O 1
ATOM 1528 N N . GLY A 1 204 ? 46.604 46.535 15.143 1.00 32.38 204 GLY A N 1
ATOM 1529 C CA . GLY A 1 204 ? 47.387 47.049 16.280 1.00 32.38 204 GLY A CA 1
ATOM 1530 C C . GLY A 1 204 ? 46.935 48.320 17.033 1.00 32.38 204 GLY A C 1
ATOM 1531 O O . GLY A 1 204 ? 46.996 49.426 16.510 1.00 32.38 204 GLY A O 1
ATOM 1532 N N . ARG A 1 205 ? 46.741 48.134 18.357 1.00 31.30 205 ARG A N 1
ATOM 1533 C CA . ARG A 1 205 ? 46.759 49.128 19.470 1.00 31.30 205 ARG A CA 1
ATOM 1534 C C . ARG A 1 205 ? 45.585 50.155 19.507 1.00 31.30 205 ARG A C 1
ATOM 1536 O O . ARG A 1 205 ? 44.996 50.448 18.482 1.00 31.30 205 ARG A O 1
ATOM 1543 N N . GLN A 1 206 ? 45.158 50.731 20.647 1.00 30.72 206 GLN A N 1
ATOM 1544 C CA . GLN A 1 206 ? 45.664 50.653 22.030 1.00 30.72 206 GLN A CA 1
ATOM 1545 C C . GLN A 1 206 ? 44.574 50.827 23.130 1.00 30.72 206 GLN A C 1
ATOM 1547 O O . GLN A 1 206 ? 43.680 51.653 22.998 1.00 30.72 206 GLN A O 1
ATOM 1552 N N . ASP A 1 207 ? 44.728 50.074 24.227 1.00 29.86 207 ASP A N 1
ATOM 1553 C CA . ASP A 1 207 ? 44.315 50.248 25.640 1.00 29.86 207 ASP A CA 1
ATOM 1554 C C . ASP A 1 207 ? 43.203 51.252 26.060 1.00 29.86 207 ASP A C 1
ATOM 1556 O O . ASP A 1 207 ? 43.378 52.472 25.990 1.00 29.86 207 ASP A O 1
ATOM 1560 N N . ARG A 1 208 ? 42.189 50.753 26.798 1.00 28.33 208 ARG A N 1
ATOM 1561 C CA . ARG A 1 208 ? 42.125 50.929 28.277 1.00 28.33 208 ARG A CA 1
ATOM 1562 C C . ARG A 1 208 ? 40.976 50.175 28.977 1.00 28.33 208 ARG A C 1
ATOM 1564 O O . ARG A 1 208 ? 39.809 50.501 28.822 1.00 28.33 208 ARG A O 1
ATOM 1571 N N . ASN A 1 209 ? 41.381 49.237 29.833 1.00 29.38 209 ASN A N 1
ATOM 1572 C CA . ASN A 1 209 ? 40.898 48.985 31.200 1.00 29.38 209 ASN A CA 1
ATOM 1573 C C . ASN A 1 209 ? 39.580 49.646 31.683 1.00 29.38 209 ASN A C 1
ATOM 1575 O O . ASN A 1 209 ? 39.571 50.843 31.973 1.00 29.38 209 ASN A O 1
ATOM 1579 N N . SER A 1 210 ? 38.585 48.816 32.018 1.00 35.34 210 SER A N 1
ATOM 1580 C CA . SER A 1 210 ? 37.838 48.957 33.282 1.00 35.34 210 SER A CA 1
ATOM 1581 C C . SER A 1 210 ? 37.231 47.619 33.728 1.00 35.34 210 SER A C 1
ATOM 1583 O O . SER A 1 210 ? 36.192 47.186 33.230 1.00 35.34 210 SER A O 1
ATOM 1585 N N . SER A 1 211 ? 37.898 46.965 34.674 1.00 31.53 211 SER A N 1
ATOM 1586 C CA . SER A 1 211 ? 37.392 45.807 35.419 1.00 31.53 211 SER A CA 1
ATOM 1587 C C . SER A 1 211 ? 36.294 46.184 36.437 1.00 31.53 211 SER A C 1
ATOM 1589 O O . SER A 1 211 ? 36.242 47.328 36.876 1.00 31.53 211 SER A O 1
ATOM 1591 N N . VAL A 1 212 ? 35.581 45.155 36.929 1.00 33.34 212 VAL A N 1
ATOM 1592 C CA . VAL A 1 212 ? 34.846 45.050 38.223 1.00 33.34 212 VAL A CA 1
ATOM 1593 C C . VAL A 1 212 ? 33.304 45.203 38.220 1.00 33.34 212 VAL A C 1
ATOM 1595 O O . VAL A 1 212 ? 32.753 46.288 38.095 1.00 33.34 212 VAL A O 1
ATOM 1598 N N . SER A 1 213 ? 32.673 44.044 38.465 1.00 30.73 213 SER A N 1
ATOM 1599 C CA . SER A 1 213 ? 31.480 43.694 39.271 1.00 30.73 213 SER A CA 1
ATOM 1600 C C . SER A 1 213 ? 30.219 44.567 39.376 1.00 30.73 213 SER A C 1
ATOM 1602 O O . SER A 1 213 ? 30.246 45.694 39.858 1.00 30.73 213 SER A O 1
ATOM 1604 N N . SER A 1 214 ? 29.077 43.883 39.233 1.00 33.97 214 SER A N 1
ATOM 1605 C CA . SER A 1 214 ? 28.013 43.843 40.256 1.00 33.97 214 SER A CA 1
ATOM 1606 C C . SER A 1 214 ? 27.316 42.468 40.214 1.00 33.97 214 SER A C 1
ATOM 1608 O O . SER A 1 214 ? 27.324 41.815 39.168 1.00 33.97 214 SER A O 1
ATOM 1610 N N . GLU A 1 215 ? 26.823 41.978 41.355 1.00 34.78 215 GLU A N 1
ATOM 1611 C CA . GLU A 1 215 ? 26.361 40.593 41.536 1.00 34.78 215 GLU A CA 1
ATOM 1612 C C . GLU A 1 215 ? 24.975 40.279 40.942 1.00 34.78 215 GLU A C 1
ATOM 1614 O O . GLU A 1 215 ? 24.144 41.160 40.730 1.00 34.78 215 GLU A O 1
ATOM 1619 N N . TYR A 1 216 ? 24.669 38.981 40.830 1.00 34.66 216 TYR A N 1
ATOM 1620 C CA . TYR A 1 216 ? 23.329 38.497 41.167 1.00 34.66 216 TYR A CA 1
ATOM 1621 C C . TYR A 1 216 ? 23.424 37.198 41.976 1.00 34.66 216 TYR A C 1
ATOM 1623 O O . TYR A 1 216 ? 23.964 36.200 41.502 1.00 34.66 216 TYR A O 1
ATOM 1631 N N . SER A 1 217 ? 22.910 37.236 43.206 1.00 34.97 217 SER A N 1
ATOM 1632 C CA . SER A 1 217 ? 22.708 36.060 44.057 1.00 34.97 217 SER A CA 1
ATOM 1633 C C . SER A 1 217 ? 21.309 35.480 43.818 1.00 34.97 217 SER A C 1
ATOM 1635 O O . SER A 1 217 ? 20.380 36.223 43.497 1.00 34.97 217 SER A O 1
ATOM 1637 N N . GLY A 1 218 ? 21.151 34.167 43.976 1.00 35.91 218 GLY A N 1
ATOM 1638 C CA . GLY A 1 218 ? 19.878 33.457 43.823 1.00 35.91 218 GLY A CA 1
ATOM 1639 C C . GLY A 1 218 ? 20.055 31.971 44.126 1.00 35.91 218 GLY A C 1
ATOM 1640 O O . GLY A 1 218 ? 20.740 31.268 43.389 1.00 35.91 218 GLY A O 1
ATOM 1641 N N . GLU A 1 219 ? 19.496 31.525 45.248 1.00 35.59 219 GLU A N 1
ATOM 1642 C CA . GLU A 1 219 ? 19.836 30.264 45.922 1.00 35.59 219 GLU A CA 1
ATOM 1643 C C . GLU A 1 219 ? 19.299 28.992 45.241 1.00 35.59 219 GLU A C 1
ATOM 1645 O O . GLU A 1 219 ? 18.248 28.990 44.598 1.00 35.59 219 GLU A O 1
ATOM 1650 N N . ILE A 1 220 ? 19.979 27.870 45.505 1.00 37.69 220 ILE A N 1
ATOM 1651 C CA . ILE A 1 220 ? 19.385 26.528 45.498 1.00 37.69 220 ILE A CA 1
ATOM 1652 C C . ILE A 1 220 ? 19.763 25.847 46.822 1.00 37.69 220 ILE A C 1
ATOM 1654 O O . ILE A 1 220 ? 20.925 25.486 46.982 1.00 37.69 220 ILE A O 1
ATOM 1658 N N . LEU A 1 221 ? 18.744 25.640 47.672 1.00 32.97 221 LEU A N 1
ATOM 1659 C CA . LEU A 1 221 ? 18.661 24.756 48.858 1.00 32.97 221 LEU A CA 1
ATOM 1660 C C . LEU A 1 221 ? 19.656 24.970 50.019 1.00 32.97 221 LEU A C 1
ATOM 1662 O O . LEU A 1 221 ? 20.842 24.606 49.883 1.00 32.97 221 LEU A O 1
#

Sequence (221 aa):
MKNLFKKIGALLVAAIMVLSMCTAVFAEGSTAEIRIKNAGTNARFDYLQVIVPDTQKETGWAFATPAIEAKYKTAFTEQDDQTIIKKMIVLESANTKYEGKVPKATTSQIENALEAVLGDSSIMDTATKAAAAPITVTSAGVYAIKGTEDGYAYSAMAAYIAFGEYNITTGAPSKLEDKEIEAKKTPTKIEKTSDDSDKVVEIGRQDRNSSVSSEYSGEIL

Secondary structure (DSSP, 8-state):
--SSTTSSHHHHSTT-----S----PPTT--EEEEEET--TT-EEEEEEEEEE-TTSTTSEEESSHHHHHHHHHHHT-S-HHHHHHHHHHHH---TTTTTTSPPPPHHHHHHHHHHHHT-HHHHTTSEEEEPSSEEESS-EEEEEEEEETTEEEPPEEEEE-B-SB-TTT-SB--BPPEEEE--EEES---------------------------------

Mean predicted aligned error: 12.81 Å

Radius of gyration: 26.63 Å; Cα contacts (8 Å, |Δi|>4): 399; chains: 1; bounding box: 72×65×72 Å

Foldseek 3Di:
DPPPLQCQLVAQLADLAQDALDPQDEDPPFKAWAAEPPDDPQKFKWKDFQKAQQSVDRSRIFGPDVVLLVLLCVLQVHDDRNLSSLLSNQLHDPPPVCVPPHHHDHSRSVLSSLCSQVVDVVNSVPTDTGDDPGDMDDGFHKMWMAMDDPQKHKRTHMHGKDQDDADPVRRYGHHIYYHYDYIDIDGPDDDDDDPPPDDDDDDDDDDDDDDDDDDDDDDDD